Protein AF-A4JFW5-F1 (afdb_monomer)

Radius of gyration: 34.68 Å; Cα contacts (8 Å, |Δi|>4): 218; chains: 1; bounding box: 63×93×102 Å

Nearest PDB structures (foldseek):
  4lhf-assembly1_A  TM=5.763E-01  e=4.215E-02  Peduovirus P2
  7u5e-assembly1_I  TM=5.204E-01  e=3.735E-02  Aeromonas salmonicida
  9gs9-assembly1_J  TM=4.473E-01  e=2.742E-01  Pseudoalteromonas agarivorans S816
  5g32-assembly1_B  TM=5.185E-01  e=7.656E-01  Saccharomyces cerevisiae

Foldseek 3Di:
DDDPPPPDDDPVVVVVVVVVVVVVLVVLVVVLVPDDQQDKAFLCNLCSVLVHDSVVQVVCVVVVNHFDWDFDDDVPDPDPDTTIIDGNNRSVVSSVVLDDDDPVSVCQVVVNDQNDLCSQAPFWFKFKKFAPPDLDDDVQFDPPAGIETAAGLVPDDPVVNVVSVVLCPDPDRRIDTDIDHLVRVLPGHYSDPVRNVVSVVVNVVSVVVVVVVVVVVVVVVVVVPPDPPPPDPDDPDDDDDDDDDDDDDDDDDDDDDDDDDDDDD

Solvent-accessible surface area (backbone atoms only — not comparable to full-atom values): 16634 Å² total; per-residue (Å²): 140,79,86,80,81,76,81,76,80,56,75,65,60,60,50,53,54,51,52,51,52,49,53,55,48,50,56,54,51,54,56,61,70,74,48,62,54,81,42,72,36,47,51,66,58,50,14,59,76,70,74,47,52,53,71,54,49,54,50,29,47,75,72,72,74,41,62,71,68,49,67,80,79,58,90,90,61,87,65,88,82,64,70,53,30,31,36,46,48,48,47,52,51,43,53,60,71,69,59,62,91,44,74,64,54,50,32,45,78,66,64,74,42,79,76,45,72,52,54,48,70,64,37,66,45,59,27,35,26,36,62,53,63,86,88,50,80,56,92,90,52,64,94,87,60,67,41,35,35,72,39,47,63,90,72,49,5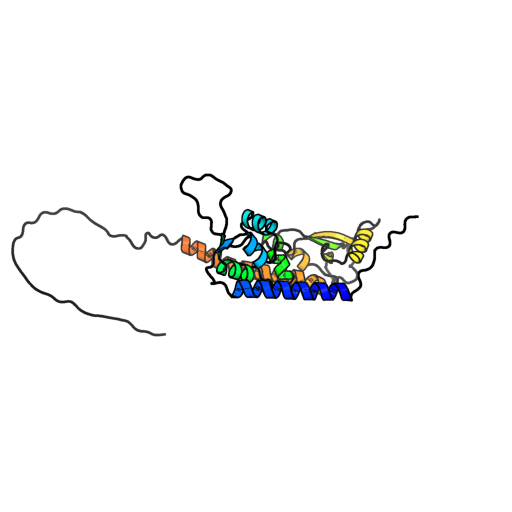6,71,70,60,45,51,55,49,52,52,42,40,67,40,98,77,50,55,34,40,83,43,73,37,29,53,63,62,55,70,74,44,41,57,79,44,70,77,72,47,46,64,56,54,51,52,52,51,53,52,51,53,50,50,59,55,47,50,53,56,52,49,51,53,51,58,62,67,67,60,68,84,79,84,81,71,83,78,81,83,76,89,76,92,79,91,80,90,84,84,84,86,84,90,82,84,87,81,91,84,81,89,82,87,80,84,85,88,133

pLDDT: mean 72.85, std 18.29, range [31.0, 94.88]

Sequence (265 aa):
MGSNEQSAEEPGQANDRVVEQLIELENAWRIFDGLAPDTAIPGELAAVFLGVSDRTLKRLRGRGDGPPYVQYPESGSVRRNQRVLYILSDLRKWREHKRVTSTIEAATARGLTFTTRDSVFHDEHPFWAQRILDGEPVMGAPEGATLLILGHALCVPEDSSRELLAAALDVEPKVALVHLTLAEALDQAWDRSVDRLPFHRAYLAALLHESLLAVSRQEAIEFAEIPADRAGGGRDSDGSGSGSGSDGGRSSGPSPRRRRPGGGL

Mean predicted aligned error: 20.32 Å

Secondary structure (DSSP, 8-state):
----------HHHHHHHHHHHHHHHHHHHHHHHTS-TT-EEEHHHHHHHHTS-HHHHHHHHHTT-SPP-EE-PPTT---TT--EEEEHHHHHHHHHHT--SSHHHHHHTTT-SS-SHHHHHT--EEEEEEE--TTPPPTTPPTT-SEEEEEETTTS-HHHHHHHHHHHTSSS-SEEEEEE-HHHHHHSEES-HHHHHHHHHHHHHHHHHHHHHHHHHHHHHHHHT--GGGS----------------------------------

Structure (mmCIF, N/CA/C/O backbone):
data_AF-A4JFW5-F1
#
_entry.id   AF-A4JFW5-F1
#
loop_
_atom_site.group_PDB
_atom_site.id
_atom_site.type_symbol
_atom_site.label_atom_id
_atom_site.label_alt_id
_atom_site.label_comp_id
_atom_site.label_asym_id
_atom_site.label_entity_id
_atom_site.label_seq_id
_atom_site.pdbx_PDB_ins_code
_atom_site.Cartn_x
_atom_site.Cartn_y
_atom_site.Cartn_z
_atom_site.occupancy
_atom_site.B_iso_or_equiv
_atom_site.auth_seq_id
_atom_site.auth_comp_id
_atom_site.auth_asym_id
_atom_site.auth_atom_id
_atom_site.pdbx_PDB_model_num
ATOM 1 N N . MET A 1 1 ? -5.012 39.431 -28.121 1.00 40.81 1 MET A N 1
ATOM 2 C CA . MET A 1 1 ? -3.845 39.532 -27.223 1.00 40.81 1 MET A CA 1
ATOM 3 C C . MET A 1 1 ? -4.365 39.944 -25.858 1.00 40.81 1 MET A C 1
ATOM 5 O O . MET A 1 1 ? -4.600 41.120 -25.640 1.00 40.81 1 MET A O 1
ATOM 9 N N . GLY A 1 2 ? -4.689 38.968 -25.013 1.00 39.16 2 GLY A N 1
ATOM 10 C CA . GLY A 1 2 ? -5.085 39.197 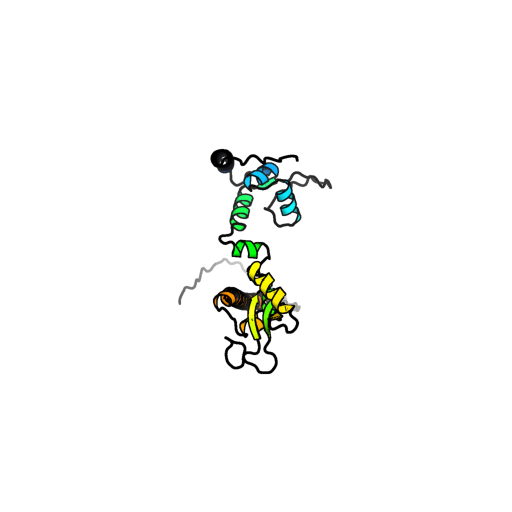-23.625 1.00 39.16 2 GLY A CA 1
ATOM 11 C C . GLY A 1 2 ? -4.054 38.507 -22.753 1.00 39.16 2 GLY A C 1
ATOM 12 O O . GLY A 1 2 ? -4.045 37.281 -22.683 1.00 39.16 2 GLY A O 1
ATOM 13 N N . SER A 1 3 ? -3.133 39.289 -22.201 1.00 41.91 3 SER A N 1
ATOM 14 C CA . SER A 1 3 ? -2.101 38.823 -21.284 1.00 41.91 3 SER A CA 1
ATOM 15 C C . SER A 1 3 ? -2.769 38.420 -19.974 1.00 41.91 3 SER A C 1
ATOM 17 O O . SER A 1 3 ? -3.364 39.258 -19.304 1.00 41.91 3 SER A O 1
ATOM 19 N N . ASN A 1 4 ? -2.708 37.134 -19.636 1.00 45.38 4 ASN A N 1
ATOM 20 C CA . ASN A 1 4 ? -3.101 36.634 -18.326 1.00 45.38 4 ASN A CA 1
ATOM 21 C C . ASN A 1 4 ? -1.827 36.577 -17.473 1.00 45.38 4 ASN A C 1
ATOM 23 O O . ASN A 1 4 ? -1.136 35.561 -17.445 1.00 45.38 4 ASN A O 1
ATOM 27 N N . GLU A 1 5 ? -1.466 37.707 -16.8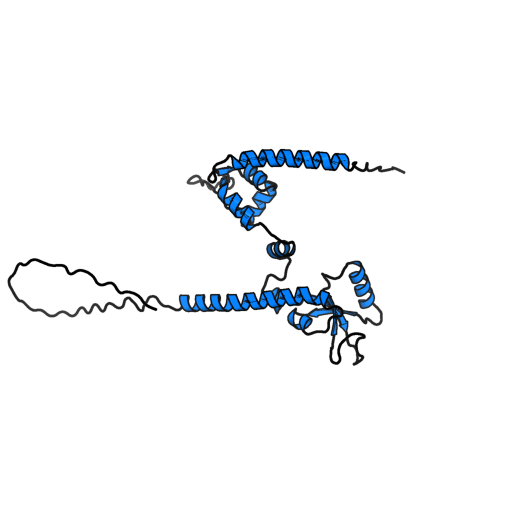63 1.00 47.00 5 GLU A N 1
ATOM 28 C CA . GLU A 1 5 ? -0.429 37.762 -15.833 1.00 47.00 5 GLU A CA 1
ATOM 29 C C . GLU A 1 5 ? -0.989 37.104 -14.569 1.00 47.00 5 GLU A C 1
ATOM 31 O O . GLU A 1 5 ? -1.681 37.723 -13.764 1.00 47.00 5 GLU A O 1
ATOM 36 N N . GLN A 1 6 ? -0.723 35.807 -14.415 1.00 46.41 6 GLN A N 1
ATOM 37 C CA . GLN A 1 6 ? -0.825 35.146 -13.120 1.00 46.41 6 GLN A CA 1
ATOM 38 C C . GLN A 1 6 ? 0.276 35.715 -12.227 1.00 46.41 6 GLN A C 1
ATOM 40 O O . GLN A 1 6 ? 1.454 35.406 -12.398 1.00 46.41 6 GLN A O 1
ATOM 45 N N . SER A 1 7 ? -0.125 36.585 -11.301 1.00 49.53 7 SER A N 1
ATOM 46 C CA . SER A 1 7 ? 0.704 37.070 -10.203 1.00 49.53 7 SER A CA 1
ATOM 47 C C . SER A 1 7 ? 1.292 35.876 -9.451 1.00 49.53 7 SER A C 1
ATOM 49 O O . SER A 1 7 ? 0.564 35.100 -8.834 1.00 49.53 7 SER A O 1
ATOM 51 N N . ALA A 1 8 ? 2.609 35.711 -9.541 1.00 52.75 8 ALA A N 1
ATOM 52 C CA . ALA A 1 8 ? 3.348 34.767 -8.723 1.00 52.75 8 ALA A CA 1
ATOM 53 C C . ALA A 1 8 ? 3.283 35.246 -7.265 1.00 52.75 8 ALA A C 1
ATOM 55 O O . ALA A 1 8 ? 3.789 36.321 -6.950 1.00 52.75 8 ALA A O 1
ATOM 56 N N . GLU A 1 9 ? 2.617 34.481 -6.397 1.00 53.62 9 GLU A N 1
ATOM 57 C CA . GLU A 1 9 ? 2.620 34.721 -4.952 1.00 53.62 9 GLU A CA 1
ATOM 58 C C . GLU A 1 9 ? 4.069 34.690 -4.440 1.00 53.62 9 GLU A C 1
ATOM 60 O O . GLU A 1 9 ? 4.804 33.724 -4.665 1.00 53.62 9 GLU A O 1
ATOM 65 N N . GLU A 1 10 ? 4.504 35.770 -3.787 1.00 58.66 10 GLU A N 1
ATOM 66 C CA . GLU A 1 10 ? 5.863 35.879 -3.266 1.00 58.66 10 GLU A CA 1
ATOM 67 C C . GLU A 1 10 ? 6.104 34.838 -2.154 1.00 58.66 10 GLU A C 1
ATOM 69 O O . GLU A 1 10 ? 5.265 34.672 -1.262 1.00 58.66 10 GLU A O 1
ATOM 74 N N . PRO A 1 11 ? 7.270 34.165 -2.131 1.00 59.50 11 PRO A N 1
ATOM 75 C CA . PRO A 1 11 ? 7.558 33.059 -1.211 1.00 59.50 11 PRO A CA 1
ATOM 76 C C . PRO A 1 11 ? 7.487 33.434 0.283 1.00 59.50 11 PRO A C 1
ATOM 78 O O . PRO A 1 11 ? 7.357 32.549 1.126 1.00 59.50 11 PRO A O 1
ATOM 81 N N . GLY A 1 12 ? 7.539 34.727 0.628 1.00 68.06 12 GLY A N 1
ATOM 82 C CA . GLY A 1 12 ? 7.335 35.221 1.996 1.00 68.06 12 GLY A CA 1
ATOM 83 C C . GLY A 1 12 ? 5.887 35.093 2.488 1.00 68.06 12 GLY A C 1
ATOM 84 O O . GLY A 1 12 ? 5.665 34.619 3.597 1.00 68.06 12 GLY A O 1
ATOM 85 N N . GLN A 1 13 ? 4.897 35.402 1.642 1.00 66.50 13 GLN A N 1
ATOM 86 C CA . GLN A 1 13 ? 3.473 35.330 2.012 1.00 66.50 13 GLN A CA 1
ATOM 87 C C . GLN A 1 13 ? 2.991 33.889 2.216 1.00 66.50 13 GLN A C 1
ATOM 89 O O . GLN A 1 13 ? 2.153 33.623 3.078 1.00 66.50 13 GLN A O 1
ATOM 94 N N . ALA A 1 14 ? 3.545 32.942 1.452 1.00 64.88 14 ALA A N 1
ATOM 95 C CA . ALA A 1 14 ? 3.255 31.523 1.629 1.00 64.88 14 ALA A CA 1
ATOM 96 C C . ALA A 1 14 ? 3.738 31.008 2.996 1.00 64.88 14 ALA A C 1
ATOM 98 O O . ALA A 1 14 ? 3.034 30.234 3.644 1.00 64.88 14 ALA A O 1
ATOM 99 N N . ASN A 1 15 ? 4.902 31.471 3.462 1.00 77.00 15 ASN A N 1
ATOM 100 C CA . ASN A 1 15 ? 5.456 31.070 4.754 1.00 77.00 15 ASN A CA 1
ATOM 101 C C . ASN A 1 15 ? 4.680 31.679 5.930 1.00 77.00 15 ASN A C 1
ATOM 103 O O . ASN A 1 15 ? 4.379 30.958 6.879 1.00 77.00 15 ASN A O 1
ATOM 107 N N . ASP A 1 16 ? 4.290 32.953 5.848 1.00 82.38 16 ASP A N 1
ATOM 108 C CA . ASP A 1 16 ? 3.497 33.612 6.897 1.00 82.38 16 ASP A CA 1
ATOM 109 C C . ASP A 1 16 ? 2.132 32.933 7.079 1.00 82.38 16 ASP A C 1
ATOM 111 O O . ASP A 1 16 ? 1.723 32.624 8.199 1.00 82.38 16 ASP A O 1
ATOM 115 N N . ARG A 1 17 ? 1.475 32.568 5.971 1.00 79.88 17 ARG A N 1
ATOM 116 C CA . ARG A 1 17 ? 0.218 31.808 5.994 1.00 79.88 17 ARG A CA 1
ATOM 117 C C . ARG A 1 17 ? 0.377 30.424 6.630 1.00 79.88 17 ARG A C 1
ATOM 119 O O . ARG A 1 17 ? -0.520 29.964 7.334 1.00 79.88 17 ARG A O 1
ATOM 126 N N . VAL A 1 18 ? 1.501 29.745 6.390 1.00 78.25 18 VAL A N 1
ATOM 127 C CA . VAL A 1 18 ? 1.802 28.447 7.020 1.00 78.25 18 VAL A CA 1
ATOM 128 C C . VAL A 1 18 ? 2.014 28.613 8.526 1.00 78.25 18 VAL A C 1
ATOM 130 O O . VAL A 1 18 ? 1.532 27.789 9.302 1.00 78.25 18 VAL A O 1
ATOM 133 N N . VAL A 1 19 ? 2.687 29.682 8.958 1.00 82.12 19 VAL A N 1
ATOM 134 C CA . VAL A 1 19 ? 2.890 29.984 10.382 1.00 82.12 19 VAL A CA 1
ATOM 135 C C . VAL A 1 19 ? 1.560 30.279 11.080 1.00 82.12 19 VAL A C 1
ATOM 137 O O . VAL A 1 19 ? 1.305 29.724 12.148 1.00 82.12 19 VAL A O 1
ATOM 140 N N . GLU A 1 20 ? 0.676 31.069 10.469 1.00 86.38 20 GLU A N 1
ATOM 141 C CA . GLU A 1 20 ? -0.672 31.318 11.000 1.00 86.38 20 GLU A CA 1
ATOM 142 C C . GLU A 1 20 ? -1.479 30.020 11.140 1.00 86.38 20 GLU A C 1
ATOM 144 O O . GLU A 1 20 ? -2.046 29.752 12.201 1.00 86.38 20 GLU A O 1
ATOM 149 N N . GLN A 1 21 ? -1.454 29.157 10.120 1.00 80.88 21 GLN A N 1
ATOM 150 C CA . GLN A 1 21 ? -2.117 27.849 10.165 1.00 80.88 21 GLN A CA 1
ATOM 151 C C . GLN A 1 21 ? -1.573 26.945 11.278 1.00 80.88 21 GLN A C 1
ATOM 153 O O . GLN A 1 21 ? -2.340 26.214 11.907 1.00 80.88 21 GLN A O 1
ATOM 158 N N . LEU A 1 22 ? -0.264 26.985 11.545 1.00 74.94 22 LEU A N 1
ATOM 159 C CA . LEU A 1 22 ? 0.346 26.236 12.645 1.00 74.94 22 LEU A CA 1
ATOM 160 C C . LEU A 1 22 ? -0.130 26.746 14.011 1.00 74.94 22 LEU A C 1
ATOM 162 O O . LEU A 1 22 ? -0.451 25.930 14.875 1.00 74.94 22 LEU A O 1
ATOM 166 N N . ILE A 1 23 ? -0.231 28.065 14.192 1.00 83.62 23 ILE A N 1
ATOM 167 C CA . ILE A 1 23 ? -0.720 28.684 15.434 1.00 83.62 23 ILE A CA 1
ATOM 168 C C . ILE A 1 23 ? -2.198 28.343 15.667 1.00 83.62 23 ILE A C 1
ATOM 170 O O . ILE A 1 23 ? -2.595 27.992 16.781 1.00 83.62 23 ILE A O 1
ATOM 174 N N . GLU A 1 24 ? -3.035 28.424 14.632 1.00 83.25 24 GLU A N 1
ATOM 175 C CA . GLU A 1 24 ? -4.446 28.023 14.714 1.00 83.25 24 GLU A CA 1
ATOM 176 C C . GLU A 1 24 ? -4.588 26.545 15.087 1.00 83.25 24 GLU A C 1
ATOM 178 O O . GLU A 1 24 ? -5.389 26.186 15.958 1.00 83.25 24 GLU A O 1
ATOM 183 N N . LEU A 1 25 ? -3.768 25.690 14.471 1.00 79.38 25 LEU A N 1
ATOM 184 C CA . LEU A 1 25 ? -3.749 24.263 14.744 1.00 79.38 25 LEU A CA 1
ATOM 185 C C . LEU A 1 25 ? -3.332 23.984 16.193 1.00 79.38 25 LEU A C 1
ATOM 187 O O . LEU A 1 25 ? -4.033 23.250 16.886 1.00 79.38 25 LEU A O 1
ATOM 191 N N . GLU A 1 26 ? -2.245 24.584 16.682 1.00 82.38 26 GLU A N 1
ATOM 192 C CA . GLU A 1 26 ? -1.776 24.441 18.068 1.00 82.38 26 GLU A CA 1
ATOM 193 C C . GLU A 1 26 ? -2.854 24.852 19.080 1.00 82.38 26 GLU A C 1
ATOM 195 O O . GLU A 1 26 ? -3.134 24.126 20.040 1.00 82.38 26 GLU A O 1
ATOM 200 N N . ASN A 1 27 ? -3.522 25.981 18.835 1.00 84.06 27 ASN A N 1
ATOM 201 C CA . ASN A 1 27 ? -4.613 26.446 19.685 1.00 84.06 27 ASN A CA 1
ATOM 202 C C . ASN A 1 27 ? -5.779 25.450 19.720 1.00 84.06 27 ASN A C 1
ATOM 204 O O . ASN A 1 27 ? -6.326 25.188 20.795 1.00 84.06 27 ASN A O 1
ATOM 208 N N . ALA A 1 28 ? -6.131 24.855 18.577 1.00 80.62 28 ALA A N 1
ATOM 209 C CA . ALA A 1 28 ? -7.139 23.803 18.514 1.00 80.62 28 ALA A CA 1
ATOM 210 C C . ALA A 1 28 ? -6.704 22.545 19.289 1.00 80.62 28 ALA A C 1
ATOM 212 O O . ALA A 1 28 ? -7.493 22.006 20.067 1.00 80.62 28 ALA A O 1
ATOM 213 N N . TRP A 1 29 ? -5.446 22.107 19.153 1.00 81.56 29 TRP A N 1
ATOM 214 C CA . TRP A 1 29 ? -4.906 20.959 19.899 1.00 81.56 29 TRP A CA 1
ATOM 215 C C . TRP A 1 29 ? -4.962 21.169 21.407 1.00 81.56 29 TRP A C 1
ATOM 217 O O . TRP A 1 29 ? -5.406 20.278 22.132 1.00 81.56 29 TRP A O 1
ATOM 227 N N . ARG A 1 30 ? -4.617 22.369 21.882 1.00 86.31 30 ARG A N 1
ATOM 228 C CA . ARG A 1 30 ? -4.667 22.700 23.310 1.00 86.31 30 ARG A CA 1
ATOM 229 C C . ARG A 1 30 ? -6.077 22.576 23.893 1.00 86.31 30 ARG A C 1
ATOM 231 O O . ARG A 1 30 ? -6.229 22.170 25.043 1.00 86.31 30 ARG A O 1
ATOM 238 N N . ILE A 1 31 ? -7.110 22.889 23.106 1.00 86.56 31 ILE A N 1
ATOM 239 C CA . ILE A 1 31 ? -8.508 22.697 23.516 1.00 86.56 31 ILE A CA 1
ATOM 240 C C . ILE A 1 31 ? -8.807 21.203 23.680 1.00 86.56 31 ILE A C 1
ATOM 242 O O . ILE A 1 31 ? -9.384 20.809 24.690 1.00 86.56 31 ILE A O 1
ATOM 246 N N . PHE A 1 32 ? -8.389 20.362 22.731 1.00 86.94 32 PHE A N 1
ATOM 247 C CA . PHE A 1 32 ? -8.629 18.918 22.796 1.00 86.94 32 PHE A CA 1
ATOM 248 C C . PHE A 1 32 ? -7.832 18.205 23.894 1.00 86.94 32 PHE A C 1
ATOM 250 O O . PHE A 1 32 ? -8.315 17.209 24.434 1.00 86.94 32 PHE A O 1
ATOM 257 N N . ASP A 1 33 ? -6.641 18.688 24.244 1.00 85.75 33 ASP A N 1
ATOM 258 C CA . ASP A 1 33 ? -5.847 18.124 25.342 1.00 85.75 33 ASP A CA 1
ATOM 259 C C . ASP A 1 33 ? -6.392 18.477 26.727 1.00 85.75 33 ASP A C 1
ATOM 261 O O . ASP A 1 33 ? -6.194 17.720 27.675 1.00 85.75 33 ASP A O 1
ATOM 265 N N . GLY A 1 34 ? -7.141 19.576 26.840 1.00 87.12 34 GLY A N 1
ATOM 266 C CA . GLY A 1 34 ? -7.860 19.927 28.064 1.00 87.12 34 GLY A CA 1
ATOM 267 C C . GLY A 1 34 ? -9.119 19.089 28.324 1.00 87.12 34 GLY A C 1
ATOM 268 O O . GLY A 1 34 ? -9.693 19.182 29.409 1.00 87.12 34 GLY A O 1
ATOM 269 N N . LEU A 1 35 ? -9.578 18.288 27.355 1.00 90.00 35 LEU A N 1
ATOM 270 C CA . LEU A 1 35 ? -10.786 17.470 27.485 1.00 90.00 35 LEU A CA 1
ATOM 271 C C . LEU A 1 35 ? -10.476 16.090 28.075 1.00 90.00 35 LEU A C 1
ATOM 273 O O . LEU A 1 35 ? -9.461 15.466 27.766 1.00 90.00 35 LEU A O 1
ATOM 277 N N . ALA A 1 36 ? -11.404 15.569 28.883 1.00 91.31 36 ALA A N 1
ATOM 278 C CA . ALA A 1 36 ? -11.289 14.219 29.425 1.00 91.31 36 ALA A CA 1
ATOM 279 C C . ALA A 1 36 ? -11.302 13.167 28.292 1.00 91.31 36 ALA A C 1
ATOM 281 O O . ALA A 1 36 ? -12.025 13.354 27.306 1.00 91.31 36 ALA A O 1
ATOM 282 N N . PRO A 1 37 ? -10.581 12.035 28.425 1.00 88.06 37 PRO A N 1
ATOM 283 C CA . PRO A 1 37 ? -10.507 11.010 27.379 1.00 88.06 37 PRO A CA 1
ATOM 284 C C . PRO A 1 37 ? -11.870 10.460 26.939 1.00 88.06 37 PRO A C 1
ATOM 286 O O . PRO A 1 37 ? -12.068 10.183 25.760 1.00 88.06 37 PRO A O 1
ATOM 289 N N . ASP A 1 38 ? -12.827 10.358 27.860 1.00 91.50 38 ASP A N 1
ATOM 290 C CA . ASP A 1 38 ? -14.153 9.790 27.587 1.00 91.50 38 ASP A CA 1
ATOM 291 C C . ASP A 1 38 ? -15.172 10.842 27.118 1.00 91.50 38 ASP A C 1
ATOM 293 O O . ASP A 1 38 ? -16.372 10.580 27.035 1.00 91.50 38 ASP A O 1
ATOM 297 N N . THR A 1 39 ? -14.706 12.053 26.793 1.00 92.69 39 THR A N 1
ATOM 298 C CA . THR A 1 39 ? -15.567 13.122 26.280 1.00 92.69 39 THR A CA 1
ATOM 299 C C . THR A 1 39 ? -16.162 12.713 24.935 1.00 92.69 39 THR A C 1
ATOM 301 O O . THR A 1 39 ? -15.439 12.444 23.971 1.00 92.69 39 THR A O 1
ATOM 304 N N . ALA A 1 40 ? -17.492 12.713 24.862 1.00 91.88 40 ALA A N 1
ATOM 305 C CA . ALA A 1 40 ? -18.230 12.520 23.625 1.00 91.88 40 ALA A CA 1
ATOM 306 C C . ALA A 1 40 ? -18.310 13.845 22.855 1.00 91.88 40 ALA A C 1
ATOM 308 O O . ALA A 1 40 ? -18.895 14.817 23.338 1.00 91.88 40 ALA A O 1
ATOM 309 N N . ILE A 1 41 ? -17.752 13.883 21.646 1.00 92.25 41 ILE A N 1
ATOM 310 C CA . ILE A 1 41 ? -17.748 15.067 20.786 1.00 92.25 41 ILE A CA 1
ATOM 311 C C . ILE A 1 41 ? -18.599 14.854 19.521 1.00 92.25 41 ILE A C 1
ATOM 313 O O . ILE A 1 41 ? -18.669 13.739 18.995 1.00 92.25 41 ILE A O 1
ATOM 317 N N . PRO A 1 42 ? -19.266 15.902 19.000 1.00 91.56 42 PRO A N 1
ATOM 318 C CA . PRO A 1 42 ? -20.003 15.830 17.740 1.00 91.56 42 PRO A CA 1
ATOM 319 C C . PRO A 1 42 ? -19.093 15.576 16.535 1.00 91.56 42 PRO A C 1
ATOM 321 O O . PRO A 1 42 ? -17.903 15.887 16.562 1.00 91.56 42 PRO A O 1
ATOM 324 N N . GLY A 1 43 ? -19.680 15.086 15.440 1.00 89.25 43 GLY A N 1
ATOM 325 C CA . GLY A 1 43 ? -18.946 14.797 14.202 1.00 89.25 43 GLY A CA 1
ATOM 326 C C . GLY A 1 43 ? -18.145 15.972 13.633 1.00 89.25 43 GLY A C 1
ATOM 327 O O . GLY A 1 43 ? -17.048 15.754 13.134 1.00 89.25 43 GLY A O 1
ATOM 328 N N . GLU A 1 44 ? -18.636 17.202 13.771 1.00 88.94 44 GLU A N 1
ATOM 329 C CA . GLU A 1 44 ? -17.926 18.414 13.338 1.00 88.94 44 GLU A CA 1
ATOM 330 C C . GLU A 1 44 ? -16.601 18.596 14.094 1.00 88.94 44 GLU A C 1
ATOM 332 O O . GLU A 1 44 ? -15.558 18.790 13.477 1.00 88.94 44 GLU A O 1
ATOM 337 N N . LEU A 1 45 ? -16.614 18.441 15.422 1.00 89.38 45 LEU A N 1
ATOM 338 C CA . LEU A 1 45 ? -15.403 18.534 16.242 1.00 89.38 45 LEU A CA 1
ATOM 339 C C . LEU A 1 45 ? -14.480 17.329 16.038 1.00 89.38 45 LEU A C 1
ATOM 341 O O . LEU A 1 45 ? -13.264 17.487 16.036 1.00 89.38 45 LEU A O 1
ATOM 345 N N . ALA A 1 46 ? -15.038 16.137 15.816 1.00 90.62 46 ALA A N 1
ATOM 346 C CA . ALA A 1 46 ? -14.248 14.956 15.476 1.00 90.62 46 ALA A CA 1
ATOM 347 C C . ALA A 1 46 ? -13.528 15.116 14.126 1.00 90.62 46 ALA A C 1
ATOM 349 O O . ALA A 1 46 ? -12.381 14.699 13.985 1.00 90.62 46 ALA A O 1
ATOM 350 N N . ALA A 1 47 ? -14.172 15.749 13.144 1.00 89.50 47 ALA A N 1
ATOM 351 C CA . ALA A 1 47 ? -13.567 16.053 11.852 1.00 89.50 47 ALA A CA 1
ATOM 352 C C . ALA A 1 47 ? -12.387 17.028 12.004 1.00 89.50 47 ALA A C 1
ATOM 354 O O . ALA A 1 47 ? -11.314 16.763 11.459 1.00 89.50 47 ALA A O 1
ATOM 355 N N . VAL A 1 48 ? -12.550 18.078 12.821 1.00 88.12 48 VAL A N 1
ATOM 356 C CA . VAL A 1 48 ? -11.462 19.008 13.175 1.00 88.12 48 VAL A CA 1
ATOM 357 C C . VAL A 1 48 ? -10.317 18.273 13.874 1.00 88.12 48 VAL A C 1
ATOM 359 O O . VAL A 1 48 ? -9.172 18.398 13.451 1.00 88.12 48 VAL A O 1
ATOM 362 N N . PHE A 1 49 ? -10.615 17.449 14.883 1.00 89.12 49 PHE A N 1
ATOM 363 C CA . PHE A 1 49 ? -9.606 16.675 15.615 1.00 89.12 49 PHE A CA 1
ATOM 364 C C . PHE A 1 49 ? -8.773 15.762 14.698 1.00 89.12 49 PHE A C 1
ATOM 366 O O . PHE A 1 49 ? -7.565 15.616 14.875 1.00 89.12 49 PHE A O 1
ATOM 373 N N . LEU A 1 50 ? -9.412 15.144 13.703 1.00 88.38 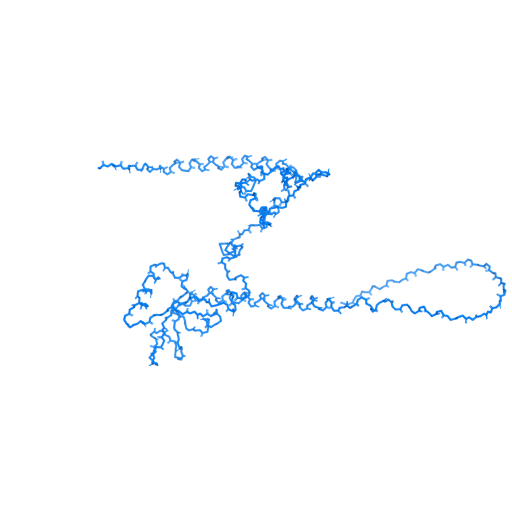50 LEU A N 1
ATOM 374 C CA . LEU A 1 50 ? -8.749 14.259 12.744 1.00 88.38 50 LEU A CA 1
ATOM 375 C C . LEU A 1 50 ? -8.095 15.002 11.569 1.00 88.38 50 LEU A C 1
ATOM 377 O O . LEU A 1 50 ? -7.418 14.362 10.765 1.00 88.38 50 LEU A O 1
ATOM 381 N N . GLY A 1 51 ? -8.300 16.316 11.440 1.00 86.50 51 GLY A N 1
ATOM 382 C CA . GLY A 1 51 ? -7.799 17.103 10.312 1.00 86.50 51 GLY A CA 1
ATOM 383 C C . GLY A 1 51 ? -8.440 16.730 8.970 1.00 86.50 51 GLY A C 1
ATOM 384 O O . GLY A 1 51 ? -7.782 16.778 7.934 1.00 86.50 51 GLY A O 1
ATOM 385 N N . VAL A 1 52 ? -9.712 16.316 8.966 1.00 88.31 52 VAL A N 1
ATOM 386 C CA . VAL A 1 52 ? -10.450 15.933 7.749 1.00 88.31 52 VAL A CA 1
ATOM 387 C C . VAL A 1 52 ? -11.745 16.728 7.614 1.00 88.31 52 VAL A C 1
ATOM 389 O O . VAL A 1 52 ? -12.272 17.258 8.584 1.00 88.31 52 VAL A O 1
ATOM 392 N N . SER A 1 53 ? -12.318 16.779 6.409 1.00 87.69 53 SER A N 1
ATOM 393 C CA . SER A 1 53 ? -13.656 17.361 6.235 1.00 87.69 53 SER A CA 1
ATOM 394 C C . SER A 1 53 ? -14.745 16.481 6.869 1.00 87.69 53 SER A C 1
ATOM 396 O O . SER A 1 53 ? -14.647 15.249 6.851 1.00 87.69 53 SER A O 1
ATOM 398 N N . ASP A 1 54 ? -15.842 17.087 7.333 1.00 86.44 54 ASP A N 1
ATOM 399 C CA . ASP A 1 54 ? -17.023 16.354 7.826 1.00 86.44 54 ASP A CA 1
ATOM 400 C C . ASP A 1 54 ? -17.584 15.385 6.762 1.00 86.44 54 ASP A C 1
ATOM 402 O O . ASP A 1 54 ? -17.970 14.251 7.059 1.00 86.44 54 ASP A O 1
ATOM 406 N N . ARG A 1 55 ? -17.52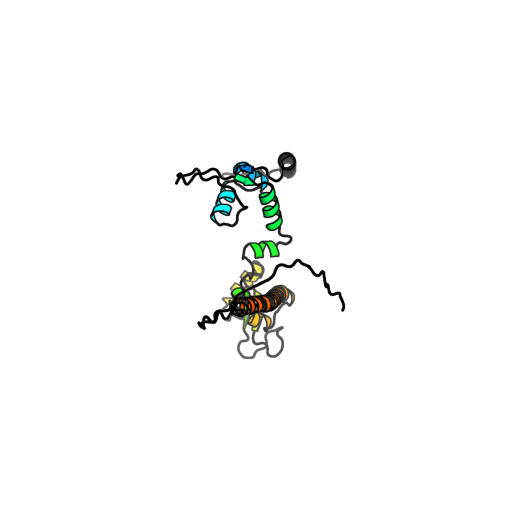4 15.770 5.479 1.00 88.69 55 ARG A N 1
ATOM 407 C CA . ARG A 1 55 ? -17.875 14.892 4.351 1.00 88.69 55 ARG A CA 1
ATOM 408 C C . ARG A 1 55 ? -16.989 13.644 4.306 1.00 88.69 55 ARG A C 1
ATOM 410 O O . ARG A 1 55 ? -17.498 12.540 4.100 1.00 88.69 55 ARG A O 1
ATOM 417 N N . THR A 1 56 ? -15.680 13.804 4.495 1.00 87.62 56 THR A N 1
ATOM 418 C CA . THR A 1 56 ? -14.724 12.688 4.529 1.00 87.62 56 THR A CA 1
ATOM 419 C C . THR A 1 56 ? -15.018 11.770 5.710 1.00 87.62 56 THR A C 1
ATOM 421 O O . THR A 1 56 ? -15.093 10.558 5.516 1.00 87.62 56 THR A O 1
ATOM 424 N N . LEU A 1 57 ? -15.263 12.325 6.898 1.00 89.56 57 LEU A N 1
ATOM 425 C CA . LEU A 1 57 ? -15.572 11.538 8.092 1.00 89.56 57 LEU A CA 1
ATOM 426 C C . LEU A 1 57 ? -16.870 10.728 7.929 1.00 89.56 57 LEU A C 1
ATOM 428 O O . LEU A 1 57 ? -16.897 9.529 8.210 1.00 89.56 57 LEU A O 1
ATOM 432 N N . LYS A 1 58 ? -17.928 11.336 7.376 1.00 88.00 58 LYS A N 1
ATOM 433 C CA . LYS A 1 58 ? -19.181 10.636 7.034 1.00 88.00 58 LYS A CA 1
ATOM 434 C C . LYS A 1 58 ? -18.956 9.497 6.038 1.00 88.00 58 LYS A C 1
ATOM 436 O O . LYS A 1 58 ? -19.538 8.425 6.199 1.00 88.00 58 LYS A O 1
ATOM 441 N N . ARG A 1 59 ? -18.105 9.712 5.028 1.00 87.81 59 ARG A N 1
ATOM 442 C CA . ARG A 1 59 ? -17.743 8.684 4.042 1.00 87.81 59 ARG A CA 1
ATOM 443 C C . ARG A 1 59 ? -16.981 7.524 4.684 1.00 87.81 59 ARG A C 1
ATOM 445 O O . ARG A 1 59 ? -17.310 6.379 4.396 1.00 87.81 59 ARG A O 1
ATOM 452 N N . LEU A 1 60 ? -15.992 7.812 5.533 1.00 85.81 60 LEU A N 1
ATOM 453 C CA . LEU A 1 60 ? -15.219 6.791 6.251 1.00 85.81 60 LEU A CA 1
ATOM 454 C C . LEU A 1 60 ? -16.137 5.925 7.114 1.00 85.81 60 LEU A C 1
ATOM 456 O O . LEU A 1 60 ? -16.100 4.703 7.011 1.00 85.81 60 LEU A O 1
ATOM 460 N N . ARG A 1 61 ? -17.044 6.557 7.869 1.00 88.06 61 ARG A N 1
ATOM 461 C CA . ARG A 1 61 ? -18.069 5.852 8.646 1.00 88.06 61 ARG A CA 1
ATOM 462 C C . ARG A 1 61 ? -18.947 4.957 7.771 1.00 88.06 61 ARG A C 1
ATOM 464 O O . ARG A 1 61 ? -19.159 3.801 8.107 1.00 88.06 61 ARG A O 1
ATOM 471 N N . GLY A 1 62 ? -19.435 5.469 6.640 1.00 80.00 62 GLY A N 1
ATOM 472 C CA . GLY A 1 62 ? -20.290 4.704 5.725 1.00 80.00 62 GLY A CA 1
ATOM 473 C C . GLY A 1 62 ? -19.609 3.485 5.092 1.00 80.00 62 GLY A C 1
ATOM 474 O O . GLY A 1 62 ? -20.297 2.545 4.716 1.00 80.00 62 GLY A O 1
ATOM 475 N N . ARG A 1 63 ? -18.274 3.492 4.989 1.00 80.94 63 ARG A N 1
ATOM 476 C CA . ARG A 1 63 ? -17.464 2.366 4.495 1.00 80.94 63 ARG A CA 1
ATOM 477 C C . ARG A 1 63 ? -17.003 1.405 5.596 1.00 80.94 63 ARG A C 1
ATOM 479 O O . ARG A 1 63 ? -16.357 0.419 5.276 1.00 80.94 63 ARG A O 1
ATOM 486 N N . GLY A 1 64 ? -17.296 1.695 6.866 1.00 82.50 64 GLY A N 1
ATOM 487 C CA . GLY A 1 64 ? -16.782 0.923 8.003 1.00 82.50 64 GLY A CA 1
ATOM 488 C C . GLY A 1 64 ? -15.297 1.158 8.307 1.00 82.50 64 GLY A C 1
ATOM 489 O O . GLY A 1 64 ? -14.713 0.419 9.084 1.00 82.50 64 GLY A O 1
ATOM 490 N N . ASP A 1 65 ? -14.692 2.189 7.717 1.00 81.38 65 ASP A N 1
ATOM 491 C CA . ASP A 1 65 ? -13.245 2.460 7.768 1.00 81.38 65 ASP A CA 1
ATOM 492 C C . ASP A 1 65 ? -12.896 3.648 8.697 1.00 81.38 65 ASP A C 1
ATOM 494 O O . ASP A 1 65 ? -11.744 4.072 8.834 1.00 81.38 65 ASP A O 1
ATOM 498 N N . GLY A 1 66 ? -13.930 4.248 9.293 1.00 87.38 66 GLY A N 1
ATOM 499 C CA . GLY A 1 66 ? -13.840 5.383 10.208 1.00 87.38 66 GLY A CA 1
ATOM 500 C C . GLY A 1 66 ? -13.671 4.977 11.674 1.00 87.38 66 GLY A C 1
ATOM 501 O O . GLY A 1 66 ? -13.770 3.799 12.010 1.00 87.38 66 GLY A O 1
ATOM 502 N N . PRO A 1 67 ? -13.428 5.954 12.560 1.00 90.62 67 PRO A N 1
ATOM 503 C CA . PRO A 1 67 ? -13.346 5.701 13.993 1.00 90.62 67 PRO A CA 1
ATOM 504 C C . PRO A 1 67 ? -14.683 5.196 14.563 1.00 90.62 67 PRO A C 1
ATOM 506 O O . PRO A 1 67 ? -15.746 5.535 14.022 1.00 90.62 67 PRO A O 1
ATOM 509 N N . PRO A 1 68 ? -14.644 4.439 15.677 1.00 91.06 68 PRO A N 1
ATOM 510 C CA . PRO A 1 68 ? -15.838 4.046 16.414 1.00 91.06 68 PRO A CA 1
ATOM 511 C C . PRO A 1 68 ? -16.696 5.255 16.782 1.00 91.06 68 PRO A C 1
ATOM 513 O O . PRO A 1 68 ? -16.184 6.331 17.099 1.00 91.06 68 PRO A O 1
ATOM 516 N N . TYR A 1 69 ? -18.011 5.074 16.746 1.00 91.50 69 TYR A N 1
ATOM 517 C CA . TYR A 1 69 ? -18.965 6.125 17.060 1.00 91.50 69 TYR A CA 1
ATOM 518 C C . TYR A 1 69 ? -20.101 5.591 17.922 1.00 91.50 69 TYR A C 1
ATOM 520 O O . TYR A 1 69 ? -20.459 4.416 17.865 1.00 91.50 69 TYR A O 1
ATOM 528 N N . VAL A 1 70 ? -20.691 6.492 18.696 1.00 88.19 70 VAL A N 1
ATOM 529 C CA . VAL A 1 70 ? -21.863 6.238 19.523 1.00 88.19 70 VAL A CA 1
ATOM 530 C C . VAL A 1 70 ? -23.065 6.875 18.845 1.00 88.19 70 VAL A C 1
ATOM 532 O O . VAL A 1 70 ? -23.028 8.025 18.391 1.00 88.19 70 VAL A O 1
ATOM 535 N N . GLN A 1 71 ? -24.147 6.115 18.786 1.00 86.12 71 GLN A N 1
ATOM 536 C CA . GLN A 1 71 ? -25.457 6.600 18.392 1.00 86.12 71 GLN A CA 1
ATOM 537 C C . GLN A 1 71 ? -26.422 6.207 19.505 1.00 86.12 71 GLN A C 1
ATOM 539 O O . GLN A 1 71 ? -26.399 5.065 19.958 1.00 86.12 71 GLN A O 1
ATOM 544 N N . TYR A 1 72 ? -27.230 7.155 19.973 1.00 79.31 72 TYR A N 1
ATOM 545 C CA . TYR A 1 72 ? -28.271 6.882 20.960 1.00 79.31 72 TYR A CA 1
ATOM 546 C C . TYR A 1 72 ? -29.592 6.687 20.215 1.00 79.31 72 TYR A C 1
ATOM 548 O O . TYR A 1 72 ? -30.218 7.684 19.840 1.00 79.31 72 TYR A O 1
ATOM 556 N N . PRO A 1 73 ? -30.010 5.439 19.941 1.00 68.06 73 PRO A N 1
ATOM 557 C CA . PRO A 1 73 ? -31.300 5.203 19.328 1.00 68.06 73 PRO A CA 1
ATOM 558 C C . PRO A 1 73 ? -32.407 5.582 20.311 1.00 68.06 73 PRO A C 1
ATOM 560 O O . PRO A 1 73 ? -32.516 5.011 21.393 1.00 68.06 73 PRO A O 1
ATOM 563 N N . GLU A 1 74 ? -33.248 6.543 19.930 1.00 65.06 74 GLU A N 1
ATOM 564 C CA . GLU A 1 74 ? -34.521 6.762 20.616 1.00 65.06 74 GLU A CA 1
ATOM 565 C C . GLU A 1 74 ? -35.400 5.520 20.418 1.00 65.06 74 GLU A C 1
ATOM 567 O O . GLU A 1 74 ? -35.606 5.061 19.287 1.00 65.06 74 GLU A O 1
ATOM 572 N N . SER A 1 75 ? -35.910 4.960 21.513 1.00 55.44 75 SER A N 1
ATOM 573 C CA . SER A 1 75 ? -36.782 3.787 21.494 1.00 55.44 75 SER A CA 1
ATOM 574 C C . SER A 1 75 ? -38.004 4.036 20.597 1.00 55.44 75 SER A C 1
ATOM 576 O O . SER A 1 75 ? -38.800 4.939 20.833 1.00 55.44 75 SER A O 1
ATOM 578 N N . GLY A 1 76 ? -38.140 3.236 19.532 1.00 59.47 76 GLY A N 1
ATOM 579 C CA . GLY A 1 76 ? -39.248 3.323 18.567 1.00 59.47 76 GLY A CA 1
ATOM 580 C C . GLY A 1 76 ? -39.022 4.255 17.366 1.00 59.47 76 GLY A C 1
ATOM 581 O O . GLY A 1 76 ? -39.906 4.383 16.521 1.00 59.47 76 GLY A O 1
ATOM 582 N N . SER A 1 77 ? -37.852 4.888 17.242 1.00 55.66 77 SER A N 1
ATOM 583 C CA . SER A 1 77 ? -37.532 5.805 16.141 1.00 55.66 77 SER A CA 1
ATOM 584 C C . SER A 1 77 ? -36.825 5.098 14.975 1.00 55.66 77 SER A C 1
ATOM 586 O O . SER A 1 77 ? -35.684 4.665 15.096 1.00 55.66 77 SER A O 1
ATOM 588 N N . VAL A 1 78 ? -37.468 5.058 13.799 1.00 58.12 78 VAL A N 1
ATOM 589 C CA . VAL A 1 78 ? -36.877 4.601 12.512 1.00 58.12 78 VAL A CA 1
ATOM 590 C C . VAL A 1 78 ? -36.116 5.746 11.806 1.00 58.12 78 VAL A C 1
ATOM 592 O O . VAL A 1 78 ? -35.741 5.661 10.636 1.00 58.12 78 VAL A O 1
ATOM 595 N N . ARG A 1 79 ? -35.900 6.887 12.479 1.00 57.72 79 ARG A N 1
ATOM 596 C CA . ARG A 1 79 ? -35.309 8.073 11.842 1.00 57.72 79 ARG A CA 1
ATOM 597 C C . ARG A 1 79 ? -33.825 7.853 11.550 1.00 57.72 79 ARG A C 1
ATOM 599 O O . ARG A 1 79 ? -33.004 7.746 12.452 1.00 57.72 79 ARG A O 1
ATOM 606 N N . ARG A 1 80 ? -33.475 7.893 10.263 1.00 54.66 80 ARG A N 1
ATOM 607 C CA . ARG A 1 80 ? -32.116 7.681 9.728 1.00 54.66 80 ARG A CA 1
ATOM 608 C C . ARG A 1 80 ? -31.091 8.764 10.123 1.00 54.66 80 ARG A C 1
ATOM 610 O O . ARG A 1 80 ? -29.894 8.532 10.005 1.00 54.66 80 ARG A O 1
ATOM 617 N N . ASN A 1 81 ? -31.543 9.927 10.604 1.00 62.81 81 ASN A N 1
ATOM 618 C CA . ASN A 1 81 ? -30.712 11.111 10.879 1.00 62.81 81 ASN A CA 1
ATOM 619 C C . ASN A 1 81 ? -30.399 11.308 12.373 1.00 62.81 81 ASN A C 1
ATOM 621 O O . ASN A 1 81 ? -30.396 12.435 12.866 1.00 62.81 81 ASN A O 1
ATOM 625 N N . GLN A 1 82 ? -30.171 10.229 13.119 1.00 70.56 82 GLN A N 1
ATOM 626 C CA . GLN A 1 82 ? -29.772 10.352 14.521 1.00 70.56 82 GLN A CA 1
ATOM 627 C C . GLN A 1 82 ? -28.370 10.957 14.648 1.00 70.56 82 GLN A C 1
ATOM 629 O O . GLN A 1 82 ? -27.470 10.652 13.857 1.00 70.56 82 GLN A O 1
ATOM 634 N N . ARG A 1 83 ? -28.189 11.805 15.668 1.00 79.12 83 ARG A N 1
ATOM 635 C CA . ARG A 1 83 ? -26.918 12.476 15.952 1.00 79.12 83 ARG A CA 1
ATOM 636 C C . ARG A 1 83 ? -25.842 11.436 16.258 1.00 79.12 83 ARG A C 1
ATOM 638 O O . ARG A 1 83 ? -26.060 10.526 17.050 1.00 79.12 83 ARG A O 1
ATOM 645 N N . VAL A 1 84 ? -24.686 11.599 15.623 1.00 87.31 84 VAL A N 1
ATOM 646 C CA . VAL A 1 84 ? -23.525 10.727 15.812 1.00 87.31 84 VAL A CA 1
ATOM 647 C C . VAL A 1 84 ? -22.497 11.447 16.668 1.00 87.31 84 VAL A C 1
ATOM 649 O O . VAL A 1 84 ? -22.162 12.604 16.392 1.00 87.31 84 VAL A O 1
ATOM 652 N N . LEU A 1 85 ? -22.012 10.753 17.692 1.00 91.88 85 LEU A N 1
ATOM 653 C CA . LEU A 1 85 ? -20.982 11.227 18.605 1.00 91.88 85 LEU A CA 1
ATOM 654 C C . LEU A 1 85 ? -19.760 10.315 18.530 1.00 91.88 85 LEU A C 1
ATOM 656 O O . LEU A 1 85 ? -19.879 9.132 18.224 1.00 91.88 85 LEU A O 1
ATOM 660 N N . TYR A 1 86 ? -18.594 10.868 18.831 1.00 93.69 86 TYR A N 1
ATOM 661 C CA . TYR A 1 86 ? -17.326 10.148 18.872 1.00 93.69 86 TYR A CA 1
ATOM 662 C C . TYR A 1 86 ? -16.697 10.319 20.248 1.00 93.69 86 TYR A C 1
ATOM 664 O O . TYR A 1 86 ? -16.743 11.413 20.805 1.00 93.69 86 TYR A O 1
ATOM 672 N N . ILE A 1 87 ? -16.104 9.259 20.789 1.00 94.88 87 ILE A N 1
ATOM 673 C CA . ILE A 1 87 ? -15.360 9.332 22.047 1.00 94.88 87 ILE A CA 1
ATOM 674 C C . ILE A 1 87 ? -13.920 9.745 21.742 1.00 94.88 87 ILE A C 1
ATOM 676 O O . ILE A 1 87 ? -13.276 9.172 20.861 1.00 94.88 87 ILE A O 1
ATOM 680 N N . LEU A 1 88 ? -13.406 10.745 22.459 1.00 92.25 88 LEU A N 1
ATOM 681 C CA . LEU A 1 88 ? -12.075 11.300 22.204 1.00 92.25 88 LEU A CA 1
ATOM 682 C C . LEU A 1 88 ? -10.957 10.249 22.328 1.00 92.25 88 LEU A C 1
ATOM 684 O O . LEU A 1 88 ? -10.024 10.243 21.523 1.00 92.25 88 LEU A O 1
ATOM 688 N N . SER A 1 89 ? -11.055 9.332 23.291 1.00 92.62 89 SER A N 1
ATOM 689 C CA . SER A 1 89 ? -10.098 8.237 23.478 1.00 92.62 89 SER A CA 1
ATOM 690 C C . SER A 1 89 ? -10.065 7.279 22.282 1.00 92.62 89 SER A C 1
ATOM 692 O O .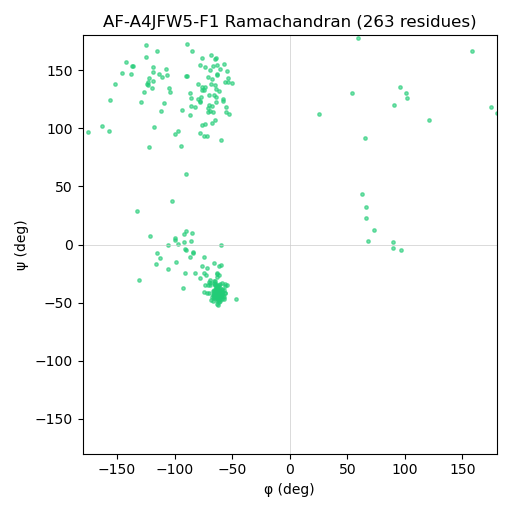 SER A 1 89 ? -8.984 6.870 21.856 1.00 92.62 89 SER A O 1
ATOM 694 N N . ASP A 1 90 ? -11.212 6.989 21.671 1.00 92.62 90 ASP A N 1
ATOM 695 C CA . ASP A 1 90 ? -11.292 6.148 20.475 1.00 92.62 90 ASP A CA 1
ATOM 696 C C . ASP A 1 90 ? -10.781 6.869 19.228 1.00 92.62 90 ASP A C 1
ATOM 698 O O . ASP A 1 90 ? -10.111 6.256 18.397 1.00 92.62 90 ASP A O 1
ATOM 702 N N . LEU A 1 91 ? -11.001 8.183 19.120 1.00 91.38 91 LEU A N 1
ATOM 703 C CA . LEU A 1 91 ? -10.398 8.994 18.060 1.00 91.38 91 LEU A CA 1
ATOM 704 C C . LEU A 1 91 ? -8.866 8.999 18.152 1.00 91.38 91 LEU A C 1
ATOM 706 O O . LEU A 1 91 ? -8.191 8.866 17.129 1.00 91.38 91 LEU A O 1
ATOM 710 N N . ARG A 1 92 ? -8.308 9.106 19.367 1.00 92.12 92 ARG A N 1
ATOM 711 C CA . ARG A 1 92 ? -6.858 9.009 19.611 1.00 92.12 92 ARG A CA 1
ATOM 712 C C . ARG A 1 92 ? -6.320 7.637 19.191 1.00 92.12 92 ARG A C 1
ATOM 714 O O . ARG A 1 92 ? -5.363 7.578 18.424 1.00 92.12 92 ARG A O 1
ATOM 721 N N . LYS A 1 93 ? -6.967 6.547 19.624 1.00 91.00 93 LYS A N 1
ATOM 722 C CA . LYS A 1 93 ? -6.588 5.173 19.238 1.00 91.00 93 LYS A CA 1
ATOM 723 C C . LYS A 1 93 ? -6.663 4.958 17.729 1.00 91.00 93 LYS A C 1
ATOM 725 O O . LYS A 1 93 ? -5.751 4.380 17.153 1.00 91.00 93 LYS A O 1
ATOM 730 N N . TRP A 1 94 ? -7.728 5.434 17.085 1.00 91.12 94 TRP A N 1
ATOM 731 C CA . TRP A 1 94 ? -7.894 5.305 15.639 1.00 91.12 94 TRP A CA 1
ATOM 732 C C . TRP A 1 94 ? -6.796 6.054 14.878 1.00 91.12 94 TRP A C 1
ATOM 734 O O . TRP A 1 94 ? -6.242 5.517 13.922 1.00 91.12 94 TRP A O 1
ATOM 744 N N . ARG A 1 95 ? -6.430 7.262 15.327 1.00 87.81 95 ARG A N 1
ATOM 745 C CA . ARG A 1 95 ? -5.329 8.033 14.735 1.00 87.81 95 ARG A CA 1
ATOM 746 C C . ARG A 1 95 ? -3.982 7.330 14.895 1.00 87.81 95 ARG A C 1
ATOM 748 O O . ARG A 1 95 ? -3.222 7.297 13.934 1.00 87.81 95 ARG A O 1
ATOM 755 N N . GLU A 1 96 ? -3.711 6.757 16.066 1.00 86.75 96 GLU A N 1
ATOM 756 C CA . GLU A 1 96 ? -2.489 5.975 16.291 1.00 86.75 96 GLU A CA 1
ATOM 757 C C . GLU A 1 96 ? -2.463 4.726 15.403 1.00 86.75 96 GLU A C 1
ATOM 759 O O . GLU A 1 96 ? -1.462 4.446 14.758 1.00 86.75 96 GLU A O 1
ATOM 764 N N . HIS A 1 97 ? -3.590 4.023 15.280 1.00 83.00 97 HIS A N 1
ATOM 765 C CA . HIS A 1 97 ? -3.695 2.838 14.431 1.00 83.00 97 HIS A CA 1
ATOM 766 C C . HIS A 1 97 ? -3.546 3.143 12.931 1.00 83.00 97 HIS A C 1
ATOM 768 O O . HIS A 1 97 ? -3.025 2.323 12.183 1.00 83.00 97 HIS A O 1
ATOM 774 N N . LYS A 1 98 ? -3.999 4.315 12.470 1.00 82.06 98 LYS A N 1
ATOM 775 C CA . LYS A 1 98 ? -3.847 4.756 11.071 1.00 82.06 98 LYS A CA 1
ATOM 776 C C . LYS A 1 98 ? -2.504 5.456 10.808 1.00 82.06 98 LYS A C 1
ATOM 778 O O . LYS A 1 98 ? -2.285 5.941 9.695 1.00 82.06 98 LYS A O 1
ATOM 783 N N . ARG A 1 99 ? -1.615 5.540 11.802 1.00 81.69 99 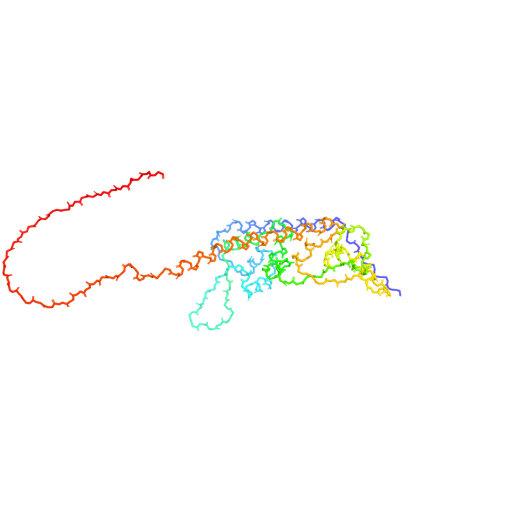ARG A N 1
ATOM 784 C CA . ARG A 1 99 ? -0.270 6.086 11.629 1.00 81.69 99 ARG A CA 1
ATOM 785 C C . ARG A 1 99 ? 0.550 5.120 10.785 1.00 81.69 99 ARG A C 1
ATOM 787 O O . ARG A 1 99 ? 0.635 3.941 11.088 1.00 81.69 99 ARG A O 1
ATOM 794 N N . VAL A 1 100 ? 1.170 5.655 9.745 1.00 77.69 100 VAL A N 1
ATOM 795 C CA . VAL A 1 100 ? 2.094 4.922 8.879 1.00 77.69 100 VAL A CA 1
ATOM 796 C C . VAL A 1 100 ? 3.462 5.582 8.968 1.00 77.69 100 VAL A C 1
ATOM 798 O O . VAL A 1 100 ? 3.567 6.806 9.064 1.00 77.69 100 VAL A O 1
ATOM 801 N N . THR A 1 101 ? 4.511 4.772 8.984 1.00 76.06 101 THR A N 1
ATOM 802 C CA . THR A 1 101 ? 5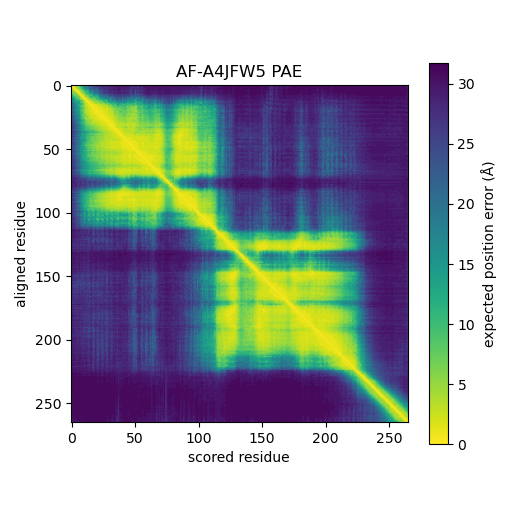.903 5.202 9.186 1.00 76.06 101 THR A CA 1
ATOM 803 C C . THR A 1 101 ? 6.682 5.332 7.882 1.00 76.06 101 THR A C 1
ATOM 805 O O . THR A 1 101 ? 7.729 5.975 7.847 1.00 76.06 101 THR A O 1
ATOM 808 N N . SER A 1 102 ? 6.163 4.766 6.790 1.00 67.31 102 SER A N 1
ATOM 809 C CA . SER A 1 102 ? 6.783 4.836 5.469 1.00 67.31 102 SER A CA 1
ATOM 810 C C . SER A 1 102 ? 5.752 4.976 4.352 1.00 67.31 102 SER A C 1
ATOM 812 O O . SER A 1 102 ? 4.596 4.569 4.478 1.00 67.31 102 SER A O 1
ATOM 814 N N . THR A 1 103 ? 6.187 5.513 3.212 1.00 68.94 103 THR A N 1
ATOM 815 C CA . THR A 1 103 ? 5.364 5.623 1.997 1.00 68.94 103 THR A CA 1
ATOM 816 C C . THR A 1 103 ? 4.878 4.256 1.505 1.00 68.94 103 THR A C 1
ATOM 818 O O . THR A 1 103 ? 3.762 4.149 1.004 1.00 68.94 103 THR A O 1
ATOM 821 N N . ILE A 1 104 ? 5.680 3.201 1.698 1.00 60.88 104 ILE A N 1
ATOM 822 C CA . ILE A 1 104 ? 5.327 1.822 1.331 1.00 60.88 104 ILE A CA 1
ATOM 823 C C . ILE A 1 104 ? 4.203 1.302 2.228 1.00 60.88 104 ILE A C 1
ATOM 825 O O . ILE A 1 104 ? 3.204 0.806 1.724 1.00 60.88 104 ILE A O 1
ATOM 829 N N . GLU A 1 105 ? 4.314 1.479 3.545 1.00 63.72 105 GLU A N 1
ATOM 830 C CA . GLU A 1 105 ? 3.257 1.114 4.498 1.00 63.72 105 GLU A CA 1
ATOM 831 C C . GLU A 1 105 ? 1.949 1.859 4.192 1.00 63.72 105 GLU A C 1
ATOM 833 O O . GLU A 1 105 ? 0.863 1.281 4.208 1.00 63.72 105 GLU A O 1
ATOM 838 N N . ALA A 1 106 ? 2.061 3.130 3.802 1.00 67.50 106 ALA A N 1
ATOM 839 C CA . ALA A 1 106 ? 0.940 3.947 3.367 1.00 67.50 106 ALA A CA 1
ATOM 840 C C . ALA A 1 106 ? 0.291 3.434 2.065 1.00 67.50 106 ALA A C 1
ATOM 842 O O . ALA A 1 106 ? -0.922 3.578 1.892 1.00 67.50 106 ALA A O 1
ATOM 843 N N . ALA A 1 107 ? 1.072 2.876 1.138 1.00 59.44 107 ALA A N 1
ATOM 844 C CA . ALA A 1 107 ? 0.572 2.258 -0.089 1.00 59.44 107 ALA A CA 1
ATOM 845 C C . ALA A 1 107 ? -0.080 0.895 0.203 1.00 59.44 107 ALA A C 1
ATOM 847 O O . ALA A 1 107 ? -1.173 0.624 -0.295 1.00 59.44 107 ALA A O 1
ATOM 848 N N . THR A 1 108 ? 0.512 0.094 1.093 1.00 58.59 108 THR A N 1
ATOM 849 C CA . THR A 1 108 ? -0.051 -1.176 1.575 1.00 58.59 108 THR A CA 1
ATOM 850 C C . THR A 1 108 ? -1.387 -0.982 2.280 1.00 58.59 108 THR A C 1
ATOM 852 O O . THR A 1 108 ? -2.359 -1.643 1.928 1.00 58.59 108 THR A O 1
ATOM 855 N N . ALA A 1 109 ? -1.498 -0.005 3.185 1.00 59.03 109 ALA A N 1
ATOM 856 C CA . ALA A 1 109 ? -2.760 0.332 3.849 1.00 59.03 109 ALA A CA 1
ATOM 857 C C . ALA A 1 109 ? -3.866 0.789 2.873 1.00 59.03 109 ALA A C 1
ATOM 859 O O . ALA A 1 109 ? -5.044 0.790 3.225 1.00 59.03 109 ALA A O 1
ATOM 860 N N . ARG A 1 110 ? -3.497 1.194 1.651 1.00 62.50 110 ARG A N 1
ATOM 861 C CA . ARG A 1 110 ? -4.420 1.588 0.575 1.00 62.50 110 ARG A CA 1
ATOM 862 C C . ARG A 1 110 ? -4.699 0.464 -0.429 1.00 62.50 110 ARG A C 1
ATOM 864 O O . ARG A 1 110 ? -5.438 0.709 -1.377 1.00 62.50 110 ARG A O 1
ATOM 871 N N . GLY A 1 111 ? -4.114 -0.724 -0.250 1.00 53.53 111 GLY A N 1
ATOM 872 C CA . GLY A 1 111 ? -4.214 -1.822 -1.217 1.00 53.53 111 GLY A CA 1
ATOM 873 C C . GLY A 1 111 ? -3.517 -1.526 -2.549 1.00 53.53 111 GLY A C 1
ATOM 874 O O . GLY A 1 111 ? -3.882 -2.094 -3.568 1.00 53.53 111 GLY A O 1
ATOM 875 N N . LEU A 1 112 ? -2.553 -0.599 -2.560 1.00 54.34 112 LEU A N 1
ATOM 876 C CA . LEU A 1 112 ? -1.790 -0.202 -3.753 1.00 54.34 112 LEU A CA 1
ATOM 877 C C . LEU A 1 112 ? -0.490 -1.005 -3.917 1.00 54.34 112 LEU A C 1
ATOM 879 O O . LEU A 1 112 ? 0.296 -0.735 -4.821 1.00 54.34 112 LEU A O 1
ATOM 883 N N . THR A 1 113 ? -0.240 -1.959 -3.024 1.00 53.53 113 THR A N 1
ATOM 884 C CA . THR A 1 113 ? 0.869 -2.915 -3.098 1.00 53.53 113 THR A CA 1
ATOM 885 C C . THR A 1 113 ? 0.311 -4.328 -3.272 1.00 53.53 113 THR A C 1
ATOM 887 O O . THR A 1 113 ? -0.889 -4.549 -3.085 1.00 53.53 113 THR A O 1
ATOM 890 N N . PHE A 1 114 ? 1.174 -5.281 -3.634 1.00 53.50 114 PHE A N 1
ATOM 891 C CA . PHE A 1 114 ? 0.851 -6.709 -3.732 1.00 53.50 114 PHE A CA 1
ATOM 892 C C . PHE A 1 114 ? 0.373 -7.229 -2.362 1.00 53.50 114 PHE A C 1
ATOM 894 O O . PHE A 1 114 ? 1.174 -7.580 -1.497 1.00 53.50 114 PHE A O 1
ATOM 901 N N . THR A 1 115 ? -0.933 -7.152 -2.114 1.00 52.34 115 THR A N 1
ATOM 902 C CA . THR A 1 115 ? -1.543 -7.262 -0.774 1.00 52.34 115 THR A CA 1
ATOM 903 C C . THR A 1 115 ? -2.387 -8.512 -0.604 1.00 52.34 115 THR A C 1
ATOM 905 O O . THR A 1 115 ? -2.733 -8.863 0.523 1.00 52.34 115 THR A O 1
ATOM 908 N N . THR A 1 116 ? -2.690 -9.219 -1.690 1.00 56.88 116 THR A N 1
ATOM 909 C CA . THR A 1 116 ? -3.315 -10.539 -1.629 1.00 56.88 116 THR A CA 1
ATOM 910 C C . THR A 1 116 ? -2.287 -11.602 -1.979 1.00 56.88 116 THR A C 1
ATOM 912 O O . THR A 1 116 ? -1.401 -11.380 -2.807 1.00 56.88 116 THR A O 1
ATOM 915 N N . ARG A 1 117 ? -2.408 -12.774 -1.349 1.00 64.88 117 ARG A N 1
ATOM 916 C CA . ARG A 1 117 ? -1.633 -13.966 -1.710 1.00 64.88 117 ARG A CA 1
ATOM 917 C C . ARG A 1 117 ? -1.659 -14.179 -3.225 1.00 64.88 117 ARG A C 1
ATOM 919 O O . ARG A 1 117 ? -0.611 -14.326 -3.843 1.00 64.88 117 ARG A O 1
ATOM 926 N N . ASP A 1 118 ? -2.845 -14.086 -3.813 1.00 66.81 118 ASP A N 1
ATOM 927 C CA . ASP A 1 118 ? -3.037 -14.246 -5.251 1.00 66.81 118 ASP A CA 1
ATOM 928 C C . ASP A 1 118 ? -2.257 -13.186 -6.042 1.00 66.81 118 ASP A C 1
ATOM 930 O O . ASP A 1 118 ? -1.523 -13.548 -6.952 1.00 66.81 118 ASP A O 1
ATOM 934 N N . SER A 1 119 ? -2.240 -11.922 -5.603 1.00 63.06 119 SER A N 1
ATOM 935 C CA . SER A 1 119 ? -1.467 -10.866 -6.278 1.00 63.06 119 SER A CA 1
ATOM 936 C C . SER A 1 119 ? 0.046 -11.074 -6.286 1.00 63.06 119 SER A C 1
ATOM 938 O O . SER A 1 119 ? 0.725 -10.550 -7.167 1.00 63.06 119 SER A O 1
ATOM 940 N N . VAL A 1 120 ? 0.590 -11.822 -5.321 1.00 67.56 120 VAL A N 1
ATOM 941 C CA . VAL A 1 120 ? 2.030 -12.109 -5.244 1.00 67.56 120 VAL A CA 1
ATOM 942 C C . VAL A 1 120 ? 2.386 -13.417 -5.953 1.00 67.56 120 VAL A C 1
ATOM 944 O O . VAL A 1 120 ? 3.449 -13.506 -6.565 1.00 67.56 120 VAL A O 1
ATOM 947 N N . PHE A 1 121 ? 1.529 -14.436 -5.859 1.00 74.25 121 PHE A N 1
ATOM 948 C CA . PHE A 1 121 ? 1.853 -15.796 -6.301 1.00 74.25 121 PHE A CA 1
ATOM 949 C C . PHE A 1 121 ? 1.176 -16.227 -7.602 1.00 74.25 121 PHE A C 1
ATOM 951 O O . PHE A 1 121 ? 1.637 -17.184 -8.221 1.00 74.25 121 PHE A O 1
ATOM 958 N N . HIS A 1 122 ? 0.074 -15.590 -7.991 1.00 76.38 122 HIS A N 1
ATOM 959 C CA . HIS A 1 122 ? -0.816 -16.099 -9.036 1.00 76.38 122 HIS A CA 1
ATOM 960 C C . HIS A 1 122 ? -1.174 -15.053 -10.093 1.00 76.38 122 HIS A C 1
ATOM 962 O O . HIS A 1 122 ? -1.355 -15.425 -11.248 1.00 76.38 122 HIS A O 1
ATOM 968 N N . ASP A 1 123 ? -1.236 -13.771 -9.735 1.00 85.75 123 ASP A N 1
ATOM 969 C CA . ASP A 1 123 ? -1.509 -12.715 -10.702 1.00 85.75 123 ASP A CA 1
ATOM 970 C C . ASP A 1 123 ? -0.286 -12.479 -11.591 1.00 85.75 123 ASP A C 1
ATOM 972 O O . ASP A 1 123 ? 0.857 -12.381 -11.126 1.00 85.75 123 ASP A O 1
ATOM 976 N N . GLU A 1 124 ? -0.550 -12.358 -12.888 1.00 90.19 124 GLU A N 1
ATOM 977 C CA . GLU A 1 124 ? 0.447 -11.931 -13.854 1.00 90.19 124 GLU A CA 1
ATOM 978 C C . GLU A 1 124 ? 0.610 -10.410 -13.812 1.00 90.19 124 GLU A C 1
ATOM 980 O O . GLU A 1 124 ? -0.362 -9.651 -13.772 1.00 90.19 124 GLU A O 1
ATOM 985 N N . HIS A 1 125 ? 1.860 -9.962 -13.879 1.00 88.06 125 HIS A N 1
ATOM 986 C CA . HIS A 1 125 ? 2.236 -8.556 -13.883 1.00 88.06 125 HIS A CA 1
ATOM 987 C C . HIS A 1 125 ? 2.965 -8.191 -15.174 1.00 88.06 125 HIS A C 1
ATOM 989 O O . HIS A 1 125 ? 3.671 -9.029 -15.742 1.00 88.06 125 HIS A O 1
ATOM 995 N N . PRO A 1 126 ? 2.815 -6.946 -15.655 1.00 92.69 126 PRO A N 1
ATOM 996 C CA . PRO A 1 126 ? 3.442 -6.509 -16.891 1.00 92.69 126 PRO A CA 1
ATOM 997 C C . PRO A 1 126 ? 4.922 -6.152 -16.679 1.00 92.69 126 PRO A C 1
ATOM 999 O O . PRO A 1 126 ? 5.268 -5.271 -15.885 1.00 92.69 126 PRO A O 1
ATOM 1002 N N . PHE A 1 127 ? 5.799 -6.771 -17.464 1.00 92.56 127 PHE A N 1
ATOM 1003 C CA . PHE A 1 127 ? 7.233 -6.492 -17.501 1.00 92.56 127 PHE A CA 1
ATOM 1004 C C . PHE A 1 127 ? 7.679 -6.131 -18.914 1.00 92.56 127 PHE A C 1
ATOM 1006 O O . PHE A 1 127 ? 7.291 -6.768 -19.893 1.00 92.56 127 PHE A O 1
ATOM 1013 N N . TRP A 1 128 ? 8.542 -5.125 -19.016 1.00 92.81 128 TRP A N 1
ATOM 1014 C CA . TRP A 1 128 ? 9.307 -4.887 -20.230 1.00 92.81 128 TRP A CA 1
ATOM 1015 C C . TRP A 1 128 ? 10.443 -5.896 -20.295 1.00 92.81 128 TRP A C 1
ATOM 1017 O O . TRP A 1 128 ? 11.219 -6.020 -19.344 1.00 92.81 128 TRP A O 1
ATOM 1027 N N . ALA A 1 129 ? 10.550 -6.610 -21.409 1.00 91.06 129 ALA A N 1
ATOM 1028 C CA . ALA A 1 129 ? 11.558 -7.639 -21.572 1.00 91.06 129 ALA A CA 1
ATOM 1029 C C . ALA A 1 129 ? 12.077 -7.732 -23.005 1.00 91.06 129 ALA A C 1
ATOM 1031 O O . ALA A 1 129 ? 11.341 -7.527 -23.968 1.00 91.06 129 ALA A O 1
ATOM 1032 N N . GLN A 1 130 ? 13.348 -8.091 -23.147 1.00 88.06 130 GLN A N 1
ATOM 1033 C CA . GLN A 1 130 ? 13.932 -8.459 -24.428 1.00 88.06 130 GLN A CA 1
ATOM 1034 C C . GLN A 1 130 ? 13.671 -9.950 -24.674 1.00 88.06 130 GLN A C 1
ATOM 1036 O O . GLN A 1 130 ? 14.090 -10.794 -23.874 1.00 88.06 130 GLN A O 1
ATOM 1041 N N . ARG A 1 131 ? 12.944 -10.280 -25.753 1.00 71.25 131 ARG A N 1
ATOM 1042 C CA . ARG A 1 131 ? 12.707 -11.681 -26.139 1.00 71.25 131 ARG A CA 1
ATOM 1043 C C . ARG A 1 131 ? 13.958 -12.246 -26.794 1.00 71.25 131 ARG A C 1
ATOM 1045 O O . ARG A 1 131 ? 14.527 -11.622 -27.685 1.00 71.25 131 ARG A O 1
ATOM 1052 N N . ILE A 1 132 ? 14.328 -13.460 -26.401 1.00 63.03 132 ILE A N 1
ATOM 1053 C CA . ILE A 1 132 ? 15.334 -14.245 -27.111 1.00 63.03 132 ILE A CA 1
ATOM 1054 C C . ILE A 1 132 ? 14.658 -14.836 -28.340 1.00 63.03 132 ILE A C 1
ATOM 1056 O O . ILE A 1 132 ? 13.943 -15.833 -28.254 1.00 63.03 132 ILE A O 1
ATOM 1060 N N . LEU A 1 133 ? 14.807 -14.156 -29.471 1.00 53.06 133 LEU A N 1
ATOM 1061 C CA . LEU A 1 133 ? 14.435 -14.714 -30.761 1.00 53.06 133 LEU A CA 1
ATOM 1062 C C . LEU A 1 133 ? 15.631 -15.525 -31.271 1.00 53.06 133 LEU A C 1
ATOM 1064 O O . LEU A 1 133 ? 16.754 -15.033 -31.313 1.00 53.06 133 LEU A O 1
ATOM 1068 N N . ASP A 1 134 ? 15.367 -16.784 -31.610 1.00 51.03 134 ASP A N 1
ATOM 1069 C CA . ASP A 1 134 ? 16.230 -17.623 -32.446 1.00 51.03 134 ASP A CA 1
ATOM 1070 C C . ASP A 1 134 ? 17.637 -17.934 -31.910 1.00 51.03 134 ASP A C 1
ATOM 1072 O O . ASP A 1 134 ? 18.609 -17.936 -32.656 1.00 51.03 134 ASP A O 1
ATOM 1076 N N . GLY A 1 135 ? 17.764 -18.257 -30.617 1.00 52.75 135 GLY A N 1
ATOM 1077 C CA . GLY A 1 135 ? 19.023 -18.769 -30.049 1.00 52.75 135 GLY A CA 1
ATOM 1078 C C . GLY A 1 135 ? 20.173 -17.755 -29.999 1.00 52.75 135 GLY A C 1
ATOM 1079 O O . GLY A 1 135 ? 21.264 -18.103 -29.548 1.00 52.75 135 GLY A O 1
ATOM 1080 N N . GLU A 1 136 ? 19.928 -16.511 -30.409 1.00 57.25 136 GLU A N 1
ATOM 1081 C CA . GLU A 1 136 ? 20.883 -15.416 -30.308 1.00 57.25 136 GLU A CA 1
ATOM 1082 C C . GLU A 1 136 ? 20.911 -14.889 -28.863 1.00 57.25 136 GLU A C 1
ATOM 1084 O O . GLU A 1 136 ? 19.870 -14.496 -28.321 1.00 57.25 136 GLU A O 1
ATOM 1089 N N . PRO A 1 137 ? 22.077 -14.887 -28.194 1.00 55.31 137 PRO A N 1
ATOM 1090 C CA . PRO A 1 137 ? 22.181 -14.420 -26.821 1.00 55.31 137 PRO A CA 1
ATOM 1091 C C . PRO A 1 137 ? 21.836 -12.930 -26.736 1.00 55.31 137 PRO A C 1
ATOM 1093 O O . PRO A 1 137 ? 22.330 -12.102 -27.504 1.00 55.31 137 PRO A O 1
ATOM 1096 N N . VAL A 1 138 ? 21.014 -12.565 -25.752 1.00 60.31 138 VAL A N 1
ATOM 1097 C CA . VAL A 1 138 ? 20.785 -11.155 -25.426 1.00 60.31 138 VAL A CA 1
ATOM 1098 C C . VAL A 1 138 ? 22.084 -10.564 -24.888 1.00 60.31 138 VAL A C 1
ATOM 1100 O O . VAL A 1 138 ? 22.682 -11.113 -23.960 1.00 60.31 138 VAL A O 1
ATOM 1103 N N . MET A 1 139 ? 22.518 -9.430 -25.446 1.00 58.06 139 MET A N 1
ATOM 1104 C CA . MET A 1 139 ? 23.656 -8.690 -24.900 1.00 58.06 139 MET A CA 1
ATOM 1105 C C . MET A 1 139 ? 23.404 -8.376 -23.421 1.00 58.06 139 MET A C 1
ATOM 1107 O O . MET A 1 139 ? 22.502 -7.613 -23.095 1.00 58.06 139 MET A O 1
ATOM 1111 N N . GLY A 1 140 ? 24.209 -8.969 -22.536 1.00 61.25 140 GLY A N 1
ATOM 1112 C CA . GLY A 1 140 ? 24.107 -8.782 -21.086 1.00 61.25 140 GLY A CA 1
ATOM 1113 C C . GLY A 1 140 ? 23.325 -9.863 -20.329 1.00 61.25 140 GLY A C 1
ATOM 1114 O O . GLY A 1 140 ? 23.330 -9.834 -19.101 1.00 61.25 140 GLY A O 1
ATOM 1115 N N . ALA A 1 141 ? 22.710 -10.841 -21.007 1.00 64.06 141 ALA A N 1
ATOM 1116 C CA . ALA A 1 141 ? 22.054 -11.970 -20.346 1.00 64.06 141 ALA A CA 1
ATOM 1117 C C . ALA A 1 141 ? 23.021 -13.160 -20.136 1.00 64.06 141 ALA A C 1
ATOM 1119 O O . ALA A 1 141 ? 23.884 -13.410 -20.980 1.00 64.06 141 ALA A O 1
ATOM 1120 N N . PRO A 1 142 ? 22.894 -13.912 -19.026 1.00 64.75 142 PRO A N 1
ATOM 1121 C CA . PRO A 1 142 ? 23.666 -15.131 -18.800 1.00 64.75 142 PRO A CA 1
ATOM 1122 C C . PRO A 1 142 ? 23.290 -16.248 -19.788 1.00 64.75 142 PRO A C 1
ATOM 1124 O O . PRO A 1 142 ? 22.168 -16.308 -20.295 1.00 64.75 142 PRO A O 1
ATOM 1127 N N . GLU A 1 143 ? 24.237 -17.155 -20.036 1.00 63.03 143 GLU A N 1
ATOM 1128 C CA . GLU A 1 143 ? 24.071 -18.304 -20.933 1.00 63.03 143 GLU A CA 1
ATOM 1129 C C . GLU A 1 143 ? 22.888 -19.185 -20.485 1.00 63.03 143 GLU A C 1
ATOM 1131 O O . GLU A 1 143 ? 22.808 -19.593 -19.326 1.00 63.03 143 GLU A O 1
ATOM 1136 N N . GLY A 1 144 ? 21.940 -19.444 -21.395 1.00 64.56 144 GLY A N 1
ATOM 1137 C CA . GLY A 1 144 ? 20.733 -20.238 -21.124 1.00 64.56 144 GLY A CA 1
ATOM 1138 C C . GLY A 1 144 ? 19.511 -19.461 -20.616 1.00 64.56 144 GLY A C 1
ATOM 1139 O O . GLY A 1 144 ? 18.446 -20.062 -20.470 1.00 64.56 144 GLY A O 1
ATOM 1140 N N . ALA A 1 145 ? 19.610 -18.144 -20.385 1.00 67.06 145 ALA A N 1
ATOM 1141 C CA . ALA A 1 145 ? 18.417 -17.312 -20.204 1.00 67.06 145 ALA A CA 1
ATOM 1142 C C . ALA A 1 145 ? 17.543 -17.376 -21.469 1.00 67.06 145 ALA A C 1
ATOM 1144 O O . ALA A 1 145 ? 18.079 -17.571 -22.553 1.00 67.06 145 ALA A O 1
ATOM 1145 N N . THR A 1 146 ? 16.221 -17.219 -21.339 1.00 71.38 146 THR A N 1
ATOM 1146 C CA . THR A 1 146 ? 15.261 -17.123 -22.472 1.00 71.38 146 THR A CA 1
ATOM 1147 C C . THR A 1 146 ? 14.578 -15.754 -22.552 1.00 71.38 146 THR A C 1
ATOM 1149 O O . THR A 1 146 ? 13.890 -15.439 -23.527 1.00 71.38 146 THR A O 1
ATOM 1152 N N . LEU A 1 147 ? 14.806 -14.919 -21.536 1.00 83.00 147 LEU A N 1
ATOM 1153 C CA . LEU A 1 147 ? 14.243 -13.590 -21.382 1.00 83.00 147 LEU A CA 1
ATOM 1154 C C . LEU A 1 147 ? 15.200 -12.715 -20.557 1.00 83.00 147 LEU A C 1
ATOM 1156 O O . LEU A 1 147 ? 15.731 -13.172 -19.543 1.00 83.00 147 LEU A O 1
ATOM 1160 N N . LEU A 1 148 ? 15.377 -11.453 -20.959 1.00 89.50 148 LEU A N 1
ATOM 1161 C CA . LEU A 1 148 ? 16.004 -10.425 -20.122 1.00 89.50 148 LEU A CA 1
ATOM 1162 C C . LEU A 1 148 ? 14.958 -9.382 -19.724 1.00 89.50 148 LEU A C 1
ATOM 1164 O O . LEU A 1 148 ? 14.439 -8.666 -20.580 1.00 89.50 148 LEU A O 1
ATOM 1168 N N . ILE A 1 149 ? 14.658 -9.282 -18.431 1.00 91.94 149 ILE A N 1
ATOM 1169 C CA . ILE A 1 149 ? 13.739 -8.289 -17.873 1.00 91.94 149 ILE A CA 1
ATOM 1170 C C . ILE A 1 149 ? 14.450 -6.941 -17.765 1.00 91.94 149 ILE A C 1
ATOM 1172 O O . ILE A 1 149 ? 15.476 -6.811 -17.098 1.00 91.94 149 ILE A O 1
ATOM 1176 N N . LEU A 1 150 ? 13.865 -5.930 -18.401 1.00 91.00 150 LEU A N 1
ATOM 1177 C CA . LEU A 1 150 ? 14.334 -4.543 -18.397 1.00 91.00 150 LEU A CA 1
ATOM 1178 C C . LEU A 1 150 ? 13.704 -3.734 -17.258 1.00 91.00 150 LEU A C 1
ATOM 1180 O O . LEU A 1 150 ? 14.263 -2.739 -16.812 1.00 91.00 150 LEU A O 1
ATOM 1184 N N . GLY A 1 151 ? 12.536 -4.162 -16.778 1.00 90.81 151 GLY A N 1
ATOM 1185 C CA . GLY A 1 151 ? 11.874 -3.573 -15.622 1.00 90.81 151 GLY A CA 1
ATOM 1186 C C . GLY A 1 151 ? 10.377 -3.852 -15.597 1.00 90.81 151 GLY A C 1
ATOM 1187 O O . GLY A 1 151 ? 9.776 -4.281 -16.581 1.00 90.81 151 GLY A O 1
ATOM 1188 N N . HIS A 1 152 ? 9.754 -3.587 -14.455 1.00 92.19 152 HIS A N 1
ATOM 1189 C CA . HIS A 1 152 ? 8.304 -3.679 -14.312 1.00 92.19 152 HIS A CA 1
ATOM 1190 C C . HIS A 1 152 ? 7.623 -2.470 -14.965 1.00 92.19 152 HIS A C 1
ATOM 1192 O O . HIS A 1 152 ? 8.006 -1.328 -14.702 1.00 92.19 152 HIS A O 1
ATOM 1198 N N . ALA A 1 153 ? 6.585 -2.691 -15.774 1.00 89.38 153 ALA A N 1
ATOM 1199 C CA . ALA A 1 153 ? 6.013 -1.653 -16.635 1.00 89.38 153 ALA A CA 1
ATOM 1200 C C . ALA A 1 153 ? 5.446 -0.444 -15.869 1.00 89.38 153 ALA A C 1
ATOM 1202 O O . ALA A 1 153 ? 5.433 0.666 -16.392 1.00 89.38 153 ALA A O 1
ATOM 1203 N N . LEU A 1 154 ? 5.025 -0.647 -14.615 1.00 85.56 154 LEU A N 1
ATOM 1204 C CA . LEU A 1 154 ? 4.518 0.420 -13.739 1.00 85.56 154 LEU A CA 1
ATOM 1205 C C . LEU A 1 154 ? 5.597 1.108 -12.885 1.00 85.56 154 LEU A C 1
ATOM 1207 O O . LEU A 1 154 ? 5.280 2.031 -12.140 1.00 85.56 154 LEU A O 1
ATOM 1211 N N . CYS A 1 155 ? 6.846 0.639 -12.929 1.00 85.94 155 CYS A N 1
ATOM 1212 C CA . CYS A 1 155 ? 7.931 1.144 -12.075 1.00 85.94 155 CYS A CA 1
ATOM 1213 C C . CYS A 1 155 ? 9.058 1.816 -12.864 1.00 85.94 155 CYS A C 1
ATOM 1215 O O . CYS A 1 155 ? 9.861 2.540 -12.279 1.00 85.94 155 CYS A O 1
ATOM 1217 N N . VAL A 1 156 ? 9.124 1.582 -14.174 1.00 84.81 156 VAL A N 1
ATOM 1218 C CA . VAL A 1 156 ? 10.077 2.252 -15.060 1.00 84.81 156 VAL A CA 1
ATOM 1219 C C . VAL A 1 156 ? 9.715 3.747 -15.172 1.00 84.81 156 VAL A C 1
ATOM 1221 O O . VAL A 1 156 ? 8.528 4.066 -15.284 1.00 84.81 156 VAL A O 1
ATOM 1224 N N . PRO A 1 157 ? 10.697 4.674 -15.148 1.00 87.81 157 PRO A N 1
ATOM 1225 C CA . PRO A 1 157 ? 10.448 6.102 -15.357 1.00 87.81 157 PRO A CA 1
ATOM 1226 C C . PRO A 1 157 ? 9.696 6.383 -16.662 1.00 87.81 157 PRO A C 1
ATOM 1228 O O . PRO A 1 157 ? 9.868 5.669 -17.647 1.00 87.81 157 PRO A O 1
ATOM 1231 N N . GLU A 1 158 ? 8.892 7.448 -16.694 1.00 83.38 158 GLU A N 1
ATOM 1232 C CA . GLU A 1 158 ? 8.023 7.762 -17.838 1.00 83.38 158 GLU A CA 1
ATOM 1233 C C . GLU A 1 158 ? 8.792 7.897 -19.161 1.00 83.38 158 GLU A C 1
ATOM 1235 O O . GLU A 1 158 ? 8.359 7.354 -20.178 1.00 83.38 158 GLU A O 1
ATOM 1240 N N . ASP A 1 159 ? 9.956 8.551 -19.140 1.00 86.38 159 ASP A N 1
ATOM 1241 C CA . ASP A 1 159 ? 10.797 8.721 -20.330 1.00 86.38 159 ASP A CA 1
ATOM 1242 C C . ASP A 1 159 ? 11.285 7.369 -20.868 1.00 86.38 159 ASP A C 1
ATOM 1244 O O . ASP A 1 159 ? 11.095 7.057 -22.044 1.00 86.38 159 ASP A O 1
ATOM 1248 N N . SER A 1 160 ? 11.793 6.504 -19.987 1.00 85.62 160 SER A N 1
ATOM 1249 C CA . SER A 1 160 ? 12.210 5.145 -20.348 1.00 85.62 160 SER A CA 1
ATOM 1250 C C . SER A 1 160 ? 11.032 4.270 -20.794 1.00 85.62 160 SER A C 1
ATOM 1252 O O . SER A 1 160 ? 11.177 3.452 -21.695 1.00 85.62 160 SER A O 1
ATOM 1254 N N . SER A 1 161 ? 9.841 4.452 -20.218 1.00 86.75 161 SER A N 1
ATOM 1255 C CA . SER A 1 161 ? 8.630 3.730 -20.630 1.00 86.75 161 SER A CA 1
ATOM 1256 C C . SER A 1 161 ? 8.223 4.076 -22.068 1.00 86.75 161 SER A C 1
ATOM 1258 O O . SER A 1 161 ? 7.876 3.186 -22.846 1.00 86.75 161 SER A O 1
ATOM 1260 N N . ARG A 1 162 ? 8.333 5.353 -22.463 1.00 88.19 162 ARG A N 1
ATOM 1261 C CA . ARG A 1 162 ? 8.081 5.790 -23.848 1.00 88.19 162 ARG A CA 1
ATOM 1262 C C . ARG A 1 162 ? 9.079 5.188 -24.831 1.00 88.19 162 ARG A C 1
ATOM 1264 O O . ARG A 1 162 ? 8.669 4.743 -25.900 1.00 88.19 162 ARG A O 1
ATOM 1271 N N . GLU A 1 163 ? 10.359 5.161 -24.471 1.00 90.12 163 GLU A N 1
ATOM 1272 C CA . GLU A 1 163 ? 11.413 4.557 -25.295 1.00 90.12 163 GLU A CA 1
ATOM 1273 C C . GLU A 1 163 ? 11.177 3.056 -25.500 1.00 90.12 163 GLU A C 1
ATOM 1275 O O . GLU A 1 163 ? 11.236 2.567 -26.628 1.00 90.12 163 GLU A O 1
ATOM 1280 N N . LEU A 1 164 ? 10.834 2.332 -24.431 1.00 89.62 164 LEU A N 1
ATOM 1281 C CA . LEU A 1 164 ? 10.537 0.898 -24.486 1.00 89.62 164 LEU A CA 1
ATOM 1282 C C . LEU A 1 164 ? 9.279 0.602 -25.305 1.00 89.62 164 LEU A C 1
ATOM 1284 O O . LEU A 1 164 ? 9.273 -0.340 -26.096 1.00 89.62 164 LEU A O 1
ATOM 1288 N N . LEU A 1 165 ? 8.236 1.424 -25.169 1.00 89.50 165 LEU A N 1
ATOM 1289 C CA . LEU A 1 165 ? 7.031 1.306 -25.983 1.00 89.50 165 LEU A CA 1
ATOM 1290 C C . LEU A 1 165 ? 7.330 1.547 -27.467 1.00 89.50 165 LEU A C 1
ATOM 1292 O O . LEU A 1 165 ? 6.852 0.793 -28.309 1.00 89.50 165 LEU A O 1
ATOM 1296 N N . ALA A 1 166 ? 8.133 2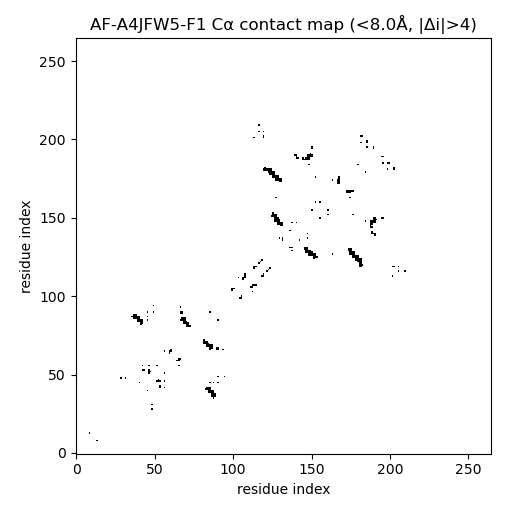.562 -27.796 1.00 88.44 166 ALA A N 1
ATOM 1297 C CA . ALA A 1 166 ? 8.547 2.817 -29.173 1.00 88.44 166 ALA A CA 1
ATOM 1298 C C . ALA A 1 166 ? 9.352 1.637 -29.744 1.00 88.44 166 ALA A C 1
ATOM 1300 O O . ALA A 1 166 ? 9.069 1.191 -30.851 1.00 88.44 166 ALA A O 1
ATOM 1301 N N . ALA A 1 167 ? 10.287 1.081 -28.965 1.00 86.31 167 ALA A N 1
ATOM 1302 C CA . ALA A 1 167 ? 11.071 -0.094 -29.351 1.00 86.31 167 ALA A CA 1
ATOM 1303 C C . ALA A 1 167 ? 10.218 -1.367 -29.512 1.00 86.31 167 ALA A C 1
ATOM 1305 O O . ALA A 1 167 ? 10.533 -2.223 -30.337 1.00 86.31 167 ALA A O 1
ATOM 1306 N N . ALA A 1 168 ? 9.136 -1.498 -28.742 1.00 86.06 168 ALA A N 1
ATOM 1307 C CA . ALA A 1 168 ? 8.200 -2.616 -28.847 1.00 86.06 168 ALA A CA 1
ATOM 1308 C C . ALA A 1 168 ? 7.246 -2.511 -30.050 1.00 86.06 168 ALA A C 1
ATOM 1310 O O . ALA A 1 168 ? 6.654 -3.513 -30.448 1.00 86.06 168 ALA A O 1
ATOM 1311 N N . LEU A 1 169 ? 7.088 -1.314 -30.620 1.00 87.69 169 LEU A N 1
ATOM 1312 C CA . LEU A 1 169 ? 6.250 -1.044 -31.794 1.00 87.69 169 LEU A CA 1
ATOM 1313 C C . LEU A 1 169 ? 7.054 -0.953 -33.103 1.00 87.69 169 LEU A C 1
ATOM 1315 O O . LEU A 1 169 ? 6.477 -0.637 -34.145 1.00 87.69 169 LEU A O 1
ATOM 1319 N N . ASP A 1 170 ? 8.364 -1.199 -33.055 1.00 85.50 170 ASP A N 1
ATOM 1320 C CA . ASP A 1 170 ? 9.230 -1.197 -34.233 1.00 85.50 170 ASP A CA 1
ATOM 1321 C C . ASP A 1 170 ? 8.912 -2.374 -35.180 1.00 85.50 170 ASP A C 1
ATOM 1323 O O . ASP A 1 170 ? 8.260 -3.348 -34.799 1.00 85.50 170 ASP A O 1
ATOM 1327 N N . VAL A 1 171 ? 9.376 -2.290 -36.431 1.00 78.06 171 VAL A N 1
ATOM 1328 C CA . VAL A 1 171 ? 9.147 -3.302 -37.482 1.00 78.06 171 VAL A CA 1
ATOM 1329 C C . VAL A 1 171 ? 9.741 -4.660 -37.090 1.00 78.06 171 VAL A C 1
ATOM 1331 O O . VAL A 1 171 ? 9.153 -5.701 -37.383 1.00 78.06 171 VAL A O 1
ATOM 1334 N N . GLU A 1 172 ? 10.872 -4.645 -36.383 1.00 78.06 172 GLU A N 1
ATOM 1335 C CA . GLU A 1 172 ? 11.510 -5.817 -35.779 1.00 78.06 172 GLU A CA 1
ATOM 1336 C C . GLU A 1 172 ? 11.647 -5.593 -34.264 1.00 78.06 172 GLU A C 1
ATOM 1338 O O . GLU A 1 172 ? 12.692 -5.134 -33.786 1.00 78.06 172 GLU A O 1
ATOM 1343 N N . PRO A 1 173 ? 10.589 -5.870 -33.480 1.00 76.00 173 PRO A N 1
ATOM 1344 C CA . PRO A 1 173 ? 10.563 -5.520 -32.071 1.00 76.00 173 PRO A CA 1
ATOM 1345 C C . PRO A 1 173 ? 11.528 -6.407 -31.286 1.00 76.00 173 PRO A C 1
ATOM 1347 O O . PRO A 1 173 ? 11.336 -7.615 -31.140 1.00 76.00 173 PRO A O 1
ATOM 1350 N N . LYS A 1 174 ? 12.576 -5.786 -30.742 1.00 78.94 174 LYS A N 1
ATOM 1351 C CA . LYS A 1 174 ? 13.537 -6.454 -29.849 1.00 78.94 174 LYS A CA 1
ATOM 1352 C C . LYS A 1 174 ? 13.024 -6.513 -28.414 1.00 78.94 174 LYS A C 1
ATOM 1354 O O . LYS A 1 174 ? 13.408 -7.396 -27.656 1.00 78.94 174 LYS A O 1
ATOM 1359 N N . VAL A 1 175 ? 12.136 -5.594 -28.049 1.00 88.31 175 VAL A N 1
ATOM 1360 C CA . VAL A 1 175 ? 11.520 -5.494 -26.725 1.00 88.31 175 VAL A CA 1
ATOM 1361 C C . VAL A 1 175 ? 10.042 -5.849 -26.834 1.00 88.31 175 VAL A C 1
ATOM 1363 O O . VAL A 1 175 ? 9.390 -5.528 -27.820 1.00 88.31 175 VAL A O 1
ATOM 1366 N N . ALA A 1 176 ? 9.505 -6.506 -25.815 1.00 89.25 176 ALA A N 1
ATOM 1367 C CA . ALA A 1 176 ? 8.094 -6.821 -25.700 1.00 89.25 176 ALA A CA 1
ATOM 1368 C C . ALA A 1 176 ? 7.594 -6.546 -24.280 1.00 89.25 176 ALA A C 1
ATOM 1370 O O . ALA A 1 176 ? 8.348 -6.614 -23.306 1.00 89.25 176 ALA A O 1
ATOM 1371 N N . LEU A 1 177 ? 6.295 -6.270 -24.176 1.00 91.00 177 LEU A N 1
ATOM 1372 C CA . LEU A 1 177 ? 5.587 -6.294 -22.906 1.00 91.00 177 LEU A CA 1
ATOM 1373 C C . LEU A 1 177 ? 5.114 -7.728 -22.647 1.00 91.00 177 LEU A C 1
ATOM 1375 O O . LEU A 1 177 ? 4.251 -8.237 -23.363 1.00 91.00 177 LEU A O 1
ATOM 1379 N N . VAL A 1 178 ? 5.690 -8.381 -21.644 1.00 91.00 178 VAL A N 1
ATOM 1380 C CA . VAL A 1 178 ? 5.327 -9.743 -21.235 1.00 91.00 178 VAL A CA 1
ATOM 1381 C C . VAL A 1 178 ? 4.559 -9.711 -19.923 1.00 91.00 178 VAL A C 1
ATOM 1383 O O . VAL A 1 178 ? 4.759 -8.816 -19.105 1.00 91.00 178 VAL A O 1
ATOM 1386 N N . HIS A 1 179 ? 3.681 -10.686 -19.729 1.00 92.50 179 HIS A N 1
ATOM 1387 C CA . HIS A 1 179 ? 2.945 -10.870 -18.485 1.00 92.50 179 HIS A CA 1
ATOM 1388 C C . HIS A 1 179 ? 3.498 -12.116 -17.807 1.00 92.50 179 HIS A C 1
ATOM 1390 O O . HIS A 1 179 ? 3.569 -13.171 -18.432 1.00 92.50 179 HIS A O 1
ATOM 1396 N N . LEU A 1 180 ? 3.989 -11.953 -16.581 1.00 90.69 180 LEU A N 1
ATOM 1397 C CA . LEU A 1 180 ? 4.617 -13.017 -15.801 1.00 90.69 180 LEU A CA 1
ATOM 1398 C C . LEU A 1 180 ? 4.135 -12.926 -14.362 1.00 90.69 180 LEU A C 1
ATOM 1400 O O . LEU A 1 180 ? 3.958 -11.828 -13.830 1.00 90.69 180 LEU A O 1
ATOM 1404 N N . THR A 1 181 ? 4.000 -14.065 -13.698 1.00 90.50 181 THR A N 1
ATOM 1405 C CA . THR A 1 181 ? 3.908 -14.073 -12.237 1.00 90.50 181 THR A CA 1
ATOM 1406 C C . THR A 1 181 ? 5.213 -13.563 -11.621 1.00 90.50 181 THR A C 1
ATOM 1408 O O . THR A 1 181 ? 6.281 -13.572 -12.244 1.00 90.50 181 THR A O 1
ATOM 1411 N N . LEU A 1 182 ? 5.159 -13.135 -10.357 1.00 88.62 182 LEU A N 1
ATOM 1412 C CA . LEU A 1 182 ? 6.360 -12.664 -9.667 1.00 88.62 182 LEU A CA 1
ATOM 1413 C C . LEU A 1 182 ? 7.422 -13.763 -9.530 1.00 88.62 182 LEU A C 1
ATOM 1415 O O . LEU A 1 182 ? 8.612 -13.473 -9.626 1.00 88.62 182 LEU A O 1
ATOM 1419 N N . ALA A 1 183 ? 6.995 -15.012 -9.329 1.00 88.19 183 ALA A N 1
ATOM 1420 C CA . ALA A 1 183 ? 7.887 -16.165 -9.258 1.00 88.19 183 ALA A CA 1
ATOM 1421 C C . ALA A 1 183 ? 8.630 -16.368 -10.587 1.00 88.19 183 ALA A C 1
ATOM 1423 O O . ALA A 1 183 ? 9.858 -16.378 -10.603 1.00 88.19 183 ALA A O 1
ATOM 1424 N N . GLU A 1 184 ? 7.895 -16.414 -11.703 1.00 90.06 184 GLU A N 1
ATOM 1425 C CA . GLU A 1 184 ? 8.484 -16.558 -13.038 1.00 90.06 184 GLU A CA 1
ATOM 1426 C C . GLU A 1 184 ? 9.438 -15.409 -13.356 1.00 90.06 184 GLU A C 1
ATOM 1428 O O . GLU A 1 184 ? 10.545 -15.651 -13.827 1.00 90.06 184 GLU A O 1
ATOM 1433 N N . ALA A 1 185 ? 9.052 -14.164 -13.056 1.00 91.00 185 ALA A N 1
ATOM 1434 C CA . ALA A 1 185 ? 9.897 -12.996 -13.285 1.00 91.00 185 ALA A CA 1
ATOM 1435 C C . ALA A 1 185 ? 11.189 -13.027 -12.446 1.00 91.00 185 ALA A C 1
ATOM 1437 O O . ALA A 1 185 ? 12.245 -12.596 -12.912 1.00 91.00 185 ALA A O 1
ATOM 1438 N N . LEU A 1 186 ? 11.139 -13.533 -11.210 1.00 90.44 186 LEU A N 1
ATOM 1439 C CA . LEU A 1 186 ? 12.313 -13.636 -10.337 1.00 90.44 186 LEU A CA 1
ATOM 1440 C C . LEU A 1 186 ? 13.314 -14.716 -10.767 1.00 90.44 186 LEU A C 1
ATOM 1442 O O . LEU A 1 186 ? 14.482 -14.602 -10.366 1.00 90.44 186 LEU A O 1
ATOM 1446 N N . ASP A 1 187 ? 12.869 -15.685 -11.570 1.00 88.56 187 ASP A N 1
ATOM 1447 C CA . ASP A 1 187 ? 13.685 -16.748 -12.171 1.00 88.56 187 ASP A CA 1
ATOM 1448 C C . ASP A 1 187 ? 14.325 -16.338 -13.512 1.00 88.56 187 ASP A C 1
ATOM 1450 O O . ASP A 1 187 ? 15.219 -17.026 -14.005 1.00 88.56 187 ASP A O 1
ATOM 1454 N N . GLN A 1 188 ? 13.922 -15.203 -14.096 1.00 88.25 188 GLN A N 1
ATOM 1455 C CA . GLN A 1 188 ? 14.540 -14.664 -15.313 1.00 88.25 188 GLN A CA 1
ATOM 1456 C C . GLN A 1 188 ? 15.781 -13.813 -15.021 1.00 88.25 188 GLN A C 1
ATOM 1458 O O . GLN A 1 188 ? 16.037 -13.379 -13.893 1.00 88.25 188 GLN A O 1
ATOM 1463 N N . ALA A 1 189 ? 16.550 -13.521 -16.073 1.00 89.00 189 ALA A N 1
ATOM 1464 C CA . ALA A 1 189 ? 17.618 -12.534 -16.006 1.00 89.00 189 ALA A CA 1
ATOM 1465 C C . ALA A 1 189 ? 17.033 -11.116 -15.911 1.00 89.00 189 ALA A C 1
ATOM 1467 O O . ALA A 1 189 ? 16.026 -10.811 -16.544 1.00 89.00 189 ALA A O 1
ATOM 1468 N N . TRP A 1 190 ? 17.689 -10.239 -15.150 1.00 91.06 190 TRP A N 1
ATOM 1469 C CA . TRP A 1 190 ? 17.331 -8.822 -15.029 1.00 91.06 190 TRP A CA 1
ATOM 1470 C C . TRP A 1 190 ? 18.502 -7.963 -15.496 1.00 91.06 190 TRP A C 1
ATOM 1472 O O . TRP A 1 190 ? 19.627 -8.213 -15.066 1.00 91.06 190 TRP A O 1
ATOM 1482 N N . ASP A 1 191 ? 18.231 -6.934 -16.305 1.00 89.00 191 ASP A N 1
ATOM 1483 C CA . ASP A 1 191 ? 19.241 -5.949 -16.732 1.00 89.00 191 ASP A CA 1
ATOM 1484 C C . ASP A 1 191 ? 19.906 -5.297 -15.513 1.00 89.00 191 ASP A C 1
ATOM 1486 O O . ASP A 1 191 ? 21.126 -5.151 -15.430 1.00 89.00 191 ASP A O 1
ATOM 1490 N N . ARG A 1 192 ? 19.092 -4.969 -14.501 1.00 86.19 192 ARG A N 1
ATOM 1491 C CA . ARG A 1 192 ? 19.556 -4.325 -13.272 1.00 86.19 192 ARG A CA 1
ATOM 1492 C C . ARG A 1 192 ? 19.055 -5.055 -12.040 1.00 86.19 192 ARG A C 1
ATOM 1494 O O . ARG A 1 192 ? 17.858 -5.157 -11.773 1.00 86.19 192 ARG A O 1
ATOM 1501 N N . SER A 1 193 ? 19.996 -5.489 -11.208 1.00 85.12 193 SER A N 1
ATOM 1502 C CA . SER A 1 193 ? 19.693 -6.134 -9.925 1.00 85.12 193 SER A CA 1
ATOM 1503 C C . SER A 1 193 ? 18.957 -5.213 -8.944 1.00 85.12 193 SER A C 1
ATOM 1505 O O . SER A 1 193 ? 18.186 -5.702 -8.117 1.00 85.12 193 SER A O 1
ATOM 1507 N N . VAL A 1 194 ? 19.152 -3.891 -9.047 1.00 86.06 194 VAL A N 1
ATOM 1508 C CA . VAL A 1 194 ? 18.438 -2.903 -8.220 1.00 86.06 194 VAL A CA 1
ATOM 1509 C C . VAL A 1 194 ? 16.936 -2.898 -8.501 1.00 86.06 194 VAL A C 1
ATOM 1511 O O . VAL A 1 194 ? 16.159 -2.768 -7.559 1.00 86.06 194 VAL A O 1
ATOM 1514 N N . ASP A 1 195 ? 16.527 -3.137 -9.748 1.00 86.38 195 ASP A N 1
ATOM 1515 C CA . ASP A 1 195 ? 15.116 -3.152 -10.143 1.00 86.38 195 ASP A CA 1
ATOM 1516 C C . ASP A 1 195 ? 14.435 -4.461 -9.732 1.00 86.38 195 ASP A C 1
ATOM 1518 O O . ASP A 1 195 ? 13.255 -4.464 -9.395 1.00 86.38 195 ASP A O 1
ATOM 1522 N N . ARG A 1 196 ? 15.197 -5.560 -9.651 1.00 89.81 196 ARG A N 1
ATOM 1523 C CA . ARG A 1 196 ? 14.738 -6.860 -9.130 1.00 89.81 196 ARG A CA 1
ATOM 1524 C C . ARG A 1 196 ? 14.487 -6.837 -7.618 1.00 89.81 196 ARG A C 1
ATOM 1526 O O . ARG A 1 196 ? 13.611 -7.540 -7.111 1.00 89.81 196 ARG A O 1
ATOM 1533 N N . LEU A 1 197 ? 15.287 -6.076 -6.870 1.00 86.31 197 LEU A N 1
ATOM 1534 C CA . LEU A 1 197 ? 15.359 -6.165 -5.408 1.00 86.31 197 LEU A CA 1
ATOM 1535 C C . LEU A 1 197 ? 14.022 -5.889 -4.682 1.00 86.31 197 LEU A C 1
ATOM 1537 O O . LEU A 1 197 ? 13.705 -6.649 -3.760 1.00 86.31 197 LEU A O 1
ATOM 1541 N N . PRO A 1 198 ? 13.220 -4.867 -5.046 1.00 85.00 198 PRO A N 1
ATOM 1542 C CA . PRO A 1 198 ? 11.916 -4.628 -4.426 1.00 85.00 198 PRO A CA 1
ATOM 1543 C C . PRO A 1 198 ? 10.962 -5.818 -4.573 1.00 85.00 198 PRO A C 1
ATOM 1545 O O . PRO A 1 198 ? 10.331 -6.221 -3.597 1.00 85.00 198 PRO A O 1
ATOM 1548 N N . PHE A 1 199 ? 10.919 -6.422 -5.761 1.00 87.62 199 PHE A N 1
ATOM 1549 C CA . PHE A 1 199 ? 10.081 -7.581 -6.072 1.00 87.62 199 PHE A CA 1
ATOM 1550 C C . PHE A 1 199 ? 10.516 -8.820 -5.298 1.00 87.62 199 PHE A C 1
ATOM 1552 O O . PHE A 1 199 ? 9.689 -9.501 -4.697 1.00 87.62 199 PHE A O 1
ATOM 1559 N N . HIS A 1 200 ? 11.824 -9.067 -5.219 1.00 87.56 200 HIS A N 1
ATOM 1560 C CA . HIS A 1 200 ? 12.356 -10.178 -4.437 1.00 87.56 200 HIS A CA 1
ATOM 1561 C C . HIS A 1 200 ? 12.018 -10.040 -2.944 1.00 87.56 200 HIS A C 1
ATOM 1563 O O . HIS A 1 200 ? 11.597 -11.002 -2.304 1.00 87.56 200 HIS A O 1
ATOM 1569 N N . ARG A 1 201 ? 12.138 -8.826 -2.386 1.00 85.88 201 ARG A N 1
ATOM 1570 C CA . ARG A 1 201 ? 11.754 -8.544 -0.992 1.00 85.88 201 ARG A CA 1
ATOM 1571 C C . ARG A 1 201 ? 10.259 -8.736 -0.756 1.00 85.88 201 ARG A C 1
ATOM 1573 O O . ARG A 1 201 ? 9.892 -9.327 0.255 1.00 85.88 201 ARG A O 1
ATOM 1580 N N . ALA A 1 202 ? 9.417 -8.258 -1.672 1.00 81.62 202 ALA A N 1
ATOM 1581 C CA . ALA A 1 202 ? 7.971 -8.443 -1.592 1.00 81.62 202 ALA A CA 1
ATOM 1582 C C . ALA A 1 202 ? 7.594 -9.934 -1.627 1.00 81.62 202 ALA A C 1
ATOM 1584 O O . ALA A 1 202 ? 6.822 -10.390 -0.786 1.00 81.62 202 ALA A O 1
ATOM 1585 N N . TYR A 1 203 ? 8.211 -10.704 -2.527 1.00 85.38 203 TYR A N 1
ATOM 1586 C CA . TYR A 1 203 ? 7.996 -12.145 -2.651 1.00 85.38 203 TYR A CA 1
ATOM 1587 C C . TYR A 1 203 ? 8.403 -12.911 -1.382 1.00 85.38 203 TYR A C 1
ATOM 1589 O O . TYR A 1 203 ? 7.624 -13.705 -0.856 1.00 85.38 203 TYR A O 1
ATOM 1597 N N . LEU A 1 204 ? 9.587 -12.626 -0.824 1.00 83.56 204 LEU A N 1
ATOM 1598 C CA . LEU A 1 204 ? 10.037 -13.241 0.431 1.00 83.56 204 LEU A CA 1
ATOM 1599 C C . LEU A 1 204 ? 9.142 -12.877 1.621 1.00 83.56 204 LEU A C 1
ATOM 1601 O O . LEU A 1 204 ? 8.840 -13.738 2.447 1.00 83.56 204 LEU A O 1
ATOM 1605 N N . ALA A 1 205 ? 8.707 -11.618 1.715 1.00 80.81 205 ALA A N 1
ATOM 1606 C CA . ALA A 1 205 ? 7.804 -11.180 2.774 1.00 80.81 205 ALA A CA 1
ATOM 1607 C C . ALA A 1 205 ? 6.454 -11.912 2.700 1.00 80.81 205 ALA A C 1
ATOM 1609 O O . ALA A 1 205 ? 5.939 -12.348 3.729 1.00 80.81 205 ALA A O 1
ATOM 1610 N N . ALA A 1 206 ? 5.916 -12.107 1.493 1.00 79.38 206 ALA A N 1
ATOM 1611 C CA . ALA A 1 206 ? 4.686 -12.864 1.287 1.00 79.38 206 ALA A CA 1
ATOM 1612 C C . ALA A 1 206 ? 4.846 -14.347 1.653 1.00 79.38 206 ALA A C 1
ATOM 1614 O O . ALA A 1 206 ? 3.983 -14.900 2.332 1.00 79.38 206 ALA A O 1
ATOM 1615 N N . LEU A 1 207 ? 5.965 -14.979 1.276 1.00 81.56 207 LEU A N 1
ATOM 1616 C CA . LEU A 1 207 ? 6.265 -16.368 1.648 1.00 81.56 207 LEU A CA 1
ATOM 1617 C C . LEU A 1 207 ? 6.364 -16.552 3.166 1.00 81.56 207 LEU A C 1
ATOM 1619 O O . LEU A 1 207 ? 5.812 -17.507 3.711 1.00 81.56 207 LEU A O 1
ATOM 1623 N N . LEU A 1 208 ? 7.046 -15.634 3.857 1.00 80.38 208 LEU A N 1
ATOM 1624 C CA . LEU A 1 208 ? 7.158 -15.662 5.316 1.00 80.38 208 LEU A CA 1
ATOM 1625 C C . LEU A 1 208 ? 5.796 -15.466 5.991 1.00 80.38 208 LEU A C 1
ATOM 1627 O O . LEU A 1 208 ? 5.477 -16.142 6.963 1.00 80.38 208 LEU A O 1
ATOM 1631 N N . HIS A 1 209 ? 4.979 -14.551 5.479 1.00 78.44 209 HIS A N 1
ATOM 1632 C CA . HIS A 1 209 ? 3.638 -14.340 6.007 1.00 78.44 209 HIS A CA 1
ATOM 1633 C C . HIS A 1 209 ? 2.750 -15.581 5.819 1.00 78.44 209 HIS A C 1
ATOM 1635 O O . HIS A 1 209 ? 2.068 -15.995 6.755 1.00 78.44 209 HIS A O 1
ATOM 1641 N N . GLU A 1 210 ? 2.795 -16.225 4.648 1.00 77.25 210 GLU A N 1
ATOM 1642 C CA . GLU A 1 210 ? 2.049 -17.464 4.399 1.00 77.25 210 GLU A CA 1
ATOM 1643 C C . GLU A 1 210 ? 2.509 -18.624 5.282 1.00 77.25 210 GLU A C 1
ATOM 1645 O O . GLU A 1 210 ? 1.665 -19.385 5.761 1.00 77.25 210 GLU A O 1
ATOM 1650 N N . SER A 1 211 ? 3.814 -18.757 5.539 1.00 78.81 211 SER A N 1
ATOM 1651 C CA . SER A 1 211 ? 4.322 -19.814 6.420 1.00 78.81 211 SER A CA 1
ATOM 1652 C C . SER A 1 211 ? 3.859 -19.624 7.867 1.00 78.81 211 SER A C 1
ATOM 1654 O O . SER A 1 211 ? 3.458 -20.593 8.509 1.00 78.81 211 SER A O 1
ATOM 1656 N N . LEU A 1 212 ? 3.819 -18.381 8.355 1.00 74.81 212 LEU A N 1
ATOM 1657 C CA . LEU A 1 212 ? 3.293 -18.052 9.682 1.00 74.81 212 LEU A CA 1
ATOM 1658 C C . LEU A 1 212 ? 1.778 -18.286 9.771 1.00 74.81 212 LEU A C 1
ATOM 1660 O O . LEU A 1 212 ? 1.306 -18.915 10.717 1.00 74.81 212 LEU A O 1
ATOM 1664 N N . LEU A 1 213 ? 1.010 -17.846 8.768 1.00 76.12 213 LEU A N 1
ATOM 1665 C CA . LEU A 1 213 ? -0.437 -18.069 8.733 1.00 76.12 213 LEU A CA 1
ATOM 1666 C C . LEU A 1 213 ? -0.811 -19.545 8.593 1.00 76.12 213 LEU A C 1
ATOM 1668 O O . LEU A 1 213 ? -1.864 -19.947 9.081 1.00 76.12 213 LEU A O 1
ATOM 1672 N N . ALA A 1 214 ? 0.007 -20.359 7.923 1.00 77.94 214 ALA A N 1
ATOM 1673 C CA . ALA A 1 214 ? -0.244 -21.790 7.793 1.00 77.94 214 ALA A CA 1
ATOM 1674 C C . ALA A 1 214 ? -0.319 -22.480 9.162 1.00 77.94 214 ALA A C 1
ATOM 1676 O O . ALA A 1 214 ? -1.230 -23.277 9.376 1.00 77.94 214 ALA A O 1
ATOM 1677 N N . VAL A 1 215 ? 0.564 -22.110 10.095 1.00 76.19 215 VAL A N 1
ATOM 1678 C CA . VAL A 1 215 ? 0.548 -22.623 11.473 1.00 76.19 215 VAL A CA 1
ATOM 1679 C C . VAL A 1 215 ? -0.740 -22.211 12.178 1.00 76.19 215 VAL A C 1
ATOM 1681 O O . VAL A 1 215 ? -1.470 -23.070 12.656 1.00 76.19 215 VAL A O 1
ATOM 1684 N N . SER A 1 216 ? -1.093 -20.924 12.153 1.00 71.94 216 SER A N 1
ATOM 1685 C CA . SER A 1 216 ? -2.316 -20.444 12.812 1.00 71.94 216 SER A CA 1
ATOM 1686 C C . SER A 1 216 ? -3.601 -21.020 12.203 1.00 71.94 216 SER A C 1
ATOM 1688 O O . SER A 1 216 ? -4.570 -21.258 12.920 1.00 71.94 216 SER A O 1
ATOM 1690 N N . ARG A 1 217 ? -3.633 -21.268 10.884 1.00 77.06 217 ARG A N 1
ATOM 1691 C CA . ARG A 1 217 ? -4.754 -21.956 10.217 1.00 77.06 217 ARG A CA 1
ATOM 1692 C C . ARG A 1 217 ? -4.869 -23.406 10.683 1.00 77.06 217 ARG A C 1
ATOM 1694 O O . ARG A 1 217 ? -5.979 -23.856 10.945 1.00 77.06 217 ARG A O 1
ATOM 1701 N N . GLN A 1 218 ? -3.743 -24.107 10.801 1.00 76.44 218 GLN A N 1
ATOM 1702 C CA . GLN A 1 218 ? -3.702 -25.485 11.281 1.00 76.44 218 GLN A CA 1
ATOM 1703 C C . GLN A 1 218 ? -4.132 -25.578 12.751 1.00 76.44 218 GLN A C 1
ATOM 1705 O O . GLN A 1 218 ? -4.998 -26.381 13.078 1.00 76.44 218 GLN A O 1
ATOM 1710 N N . GLU A 1 219 ? -3.627 -24.690 13.610 1.00 77.00 219 GLU A N 1
ATOM 1711 C CA . GLU A 1 219 ? -4.051 -24.588 15.011 1.00 77.00 219 GLU A CA 1
ATOM 1712 C C . GLU A 1 219 ? -5.562 -24.328 15.118 1.00 77.00 219 GLU A C 1
ATOM 1714 O O . GLU A 1 219 ? -6.251 -24.982 15.895 1.00 77.00 219 GLU A O 1
ATOM 1719 N N . ALA A 1 220 ? -6.115 -23.416 14.310 1.00 73.31 220 ALA A N 1
ATOM 1720 C CA . ALA A 1 220 ? -7.550 -23.133 14.305 1.00 73.31 220 ALA A CA 1
ATOM 1721 C C . ALA A 1 220 ? -8.404 -24.351 13.904 1.00 73.31 220 ALA A C 1
ATOM 1723 O O . ALA A 1 220 ? -9.481 -24.544 14.470 1.00 73.31 220 ALA A O 1
ATOM 1724 N N . ILE A 1 221 ? -7.931 -25.172 12.959 1.00 77.38 221 ILE A N 1
ATOM 1725 C CA . ILE A 1 221 ? -8.581 -26.436 12.580 1.00 77.38 221 ILE A CA 1
ATOM 1726 C C . ILE A 1 221 ? -8.510 -27.428 13.746 1.00 77.38 221 ILE A C 1
ATOM 1728 O O . ILE A 1 221 ? -9.537 -27.960 14.155 1.00 77.38 221 ILE A O 1
ATOM 1732 N N . GLU A 1 222 ? -7.333 -27.616 14.341 1.00 78.50 222 GLU A N 1
ATOM 1733 C CA . GLU A 1 222 ? -7.126 -28.547 15.456 1.00 78.50 222 GLU A CA 1
ATOM 1734 C C . GLU A 1 222 ? -7.956 -28.174 16.696 1.00 78.50 222 GLU A C 1
ATOM 1736 O O . GLU A 1 222 ? -8.544 -29.050 17.329 1.00 78.50 222 GLU A O 1
ATOM 1741 N N . PHE A 1 223 ? -8.085 -26.881 17.019 1.00 64.06 223 PHE A N 1
ATOM 1742 C CA . PHE A 1 223 ? -8.960 -26.405 18.098 1.00 64.06 223 PHE A CA 1
ATOM 1743 C C . PHE A 1 223 ? -10.451 -26.554 17.774 1.00 64.06 223 PHE A C 1
ATOM 1745 O O . PHE A 1 223 ? -11.245 -26.787 18.687 1.00 64.06 223 PHE A O 1
ATOM 1752 N N . ALA A 1 224 ? -10.844 -26.431 16.503 1.00 70.94 224 ALA A N 1
ATOM 1753 C CA . ALA A 1 224 ? -12.220 -26.666 16.069 1.00 70.94 224 ALA A CA 1
ATOM 1754 C C . ALA A 1 224 ? -12.591 -28.161 16.074 1.00 70.94 224 ALA A C 1
ATOM 1756 O O . ALA A 1 224 ? -13.761 -28.502 16.248 1.00 70.94 224 ALA A O 1
ATOM 1757 N N . GLU A 1 225 ? -11.606 -29.050 15.920 1.00 56.84 225 GLU A N 1
ATOM 1758 C CA . GLU A 1 225 ? -11.789 -30.503 15.897 1.00 56.84 225 GLU A CA 1
ATOM 1759 C C . GLU A 1 225 ? -11.840 -31.164 17.280 1.00 56.84 225 GLU A C 1
ATOM 1761 O O . GLU A 1 225 ? -12.165 -32.348 17.338 1.00 56.84 225 GLU A O 1
ATOM 1766 N N . ILE A 1 226 ? -11.588 -30.458 18.394 1.00 55.94 226 ILE A N 1
ATOM 1767 C CA . ILE A 1 226 ? -11.794 -31.010 19.747 1.00 55.94 226 ILE A CA 1
ATOM 1768 C C . ILE A 1 226 ? -13.302 -31.007 20.052 1.00 55.94 226 ILE A C 1
ATOM 1770 O O . ILE A 1 226 ? -13.852 -29.963 20.414 1.00 55.94 226 ILE A O 1
ATOM 1774 N N . PRO A 1 227 ? -14.015 -32.149 19.984 1.00 50.53 227 PRO A N 1
ATOM 1775 C CA . PRO A 1 227 ? -15.424 -32.180 20.329 1.00 50.53 227 PRO A CA 1
ATOM 1776 C C . PRO A 1 227 ? -15.524 -32.099 21.855 1.00 50.53 227 PRO A C 1
ATOM 1778 O O . PRO A 1 227 ? -14.860 -32.853 22.571 1.00 50.53 227 PRO A O 1
ATOM 1781 N N . ALA A 1 228 ? -16.402 -31.232 22.362 1.00 51.78 228 ALA A N 1
ATOM 1782 C CA . ALA A 1 228 ? -16.695 -31.070 23.791 1.00 51.78 228 ALA A CA 1
ATOM 1783 C C . ALA A 1 228 ? -17.227 -32.350 24.487 1.00 51.78 228 ALA A C 1
ATOM 1785 O O . ALA A 1 228 ? -17.471 -32.352 25.691 1.00 51.78 228 ALA A O 1
ATOM 1786 N N . ASP A 1 229 ? -17.376 -33.455 23.756 1.00 51.88 229 ASP A N 1
ATOM 1787 C CA . ASP A 1 229 ? -18.099 -34.651 24.185 1.00 51.88 229 ASP A CA 1
ATOM 1788 C C . ASP A 1 229 ? -17.231 -35.718 24.882 1.00 51.88 229 ASP A C 1
ATOM 1790 O O . ASP A 1 229 ? -17.683 -36.824 25.166 1.00 51.88 229 ASP A O 1
ATOM 1794 N N . ARG A 1 230 ? -15.963 -35.416 25.201 1.00 51.41 230 ARG A N 1
ATOM 1795 C CA . ARG A 1 230 ? -15.082 -36.348 25.940 1.00 51.41 230 ARG A CA 1
ATOM 1796 C C . ARG A 1 230 ? -14.936 -36.086 27.440 1.00 51.41 230 ARG A C 1
ATOM 1798 O O . ARG A 1 230 ? -14.181 -36.803 28.089 1.00 51.41 230 ARG A O 1
ATOM 1805 N N . ALA A 1 231 ? -15.678 -35.141 28.019 1.00 46.50 231 ALA A N 1
ATOM 1806 C CA . ALA A 1 231 ? -15.605 -34.856 29.461 1.00 46.50 231 ALA A CA 1
ATOM 1807 C C . ALA A 1 231 ? -16.935 -34.996 30.232 1.00 46.50 231 ALA A C 1
ATOM 1809 O O . ALA A 1 231 ? -16.978 -34.664 31.413 1.00 46.50 231 ALA A O 1
ATOM 1810 N N . GLY A 1 232 ? -18.007 -35.504 29.611 1.00 46.56 232 GLY A N 1
ATOM 1811 C CA . GLY A 1 232 ? -19.357 -35.477 30.196 1.00 46.56 232 GLY A CA 1
ATOM 1812 C C . GLY A 1 232 ? -20.147 -36.785 30.141 1.00 46.56 232 GLY A C 1
ATOM 1813 O O . GLY A 1 232 ? -21.365 -36.744 30.077 1.00 46.56 232 GLY A O 1
ATOM 1814 N N . GLY A 1 233 ? -19.497 -37.950 30.142 1.00 38.62 233 GLY A N 1
ATOM 1815 C CA . GLY A 1 233 ? -20.178 -39.251 30.117 1.00 38.62 233 GLY A CA 1
ATOM 1816 C C . GLY A 1 233 ? -20.483 -39.810 31.508 1.00 38.62 233 GLY A C 1
ATOM 1817 O O . GLY A 1 233 ? -19.981 -40.880 31.850 1.00 38.62 233 GLY A O 1
ATOM 1818 N N . GLY A 1 234 ? -21.270 -39.095 32.317 1.00 41.47 234 GLY A N 1
ATOM 1819 C CA . GLY A 1 234 ? -21.887 -39.656 33.520 1.00 41.47 234 GLY A CA 1
ATOM 1820 C C . GLY A 1 234 ? -22.875 -40.749 33.117 1.00 41.47 234 GLY A C 1
ATOM 1821 O O . GLY A 1 234 ? -23.923 -40.464 32.546 1.00 41.47 234 GLY A O 1
ATOM 1822 N N . ARG A 1 235 ? -22.518 -42.013 33.359 1.00 38.72 235 ARG A N 1
ATOM 1823 C CA . ARG A 1 235 ? -23.458 -43.134 33.269 1.00 38.72 235 ARG A CA 1
ATOM 1824 C C . ARG A 1 235 ? -24.369 -43.099 34.491 1.00 38.72 235 ARG A C 1
ATOM 1826 O O . ARG A 1 235 ? -24.035 -43.687 35.516 1.00 38.72 235 ARG A O 1
ATOM 1833 N N . ASP A 1 236 ? -25.519 -42.458 34.342 1.00 42.12 236 ASP A N 1
ATOM 1834 C CA . ASP A 1 236 ? -26.699 -42.787 35.133 1.00 42.12 236 ASP A CA 1
ATOM 1835 C C . ASP A 1 236 ? -27.244 -44.120 34.612 1.00 42.12 236 ASP A C 1
ATOM 1837 O O . ASP A 1 236 ? -27.813 -44.215 33.524 1.00 42.12 236 ASP A O 1
ATOM 1841 N N . SER A 1 237 ? -26.993 -45.187 35.367 1.00 43.69 237 SER A N 1
ATOM 1842 C CA . SER A 1 237 ? -27.695 -46.456 35.211 1.00 43.69 237 SER A CA 1
ATOM 1843 C C . SER A 1 237 ? -28.787 -46.537 36.271 1.00 43.69 237 SER A C 1
ATOM 1845 O O . SER A 1 237 ? -28.528 -46.961 37.398 1.00 43.69 237 SER A O 1
ATOM 1847 N N . ASP A 1 238 ? -30.000 -46.143 35.888 1.00 38.62 238 ASP A N 1
ATOM 1848 C CA . ASP A 1 238 ? -31.228 -46.531 36.575 1.00 38.62 238 ASP A CA 1
ATOM 1849 C C . ASP A 1 238 ? -31.487 -48.025 36.340 1.00 38.62 238 ASP A C 1
ATOM 1851 O O . ASP A 1 238 ? -31.634 -48.493 35.209 1.00 38.62 238 ASP A O 1
ATOM 1855 N N . GLY A 1 239 ? -31.539 -48.782 37.432 1.00 36.06 239 GLY A N 1
ATOM 1856 C CA . GLY A 1 239 ? -31.862 -50.203 37.453 1.00 36.06 239 GLY A CA 1
ATOM 1857 C C . GLY A 1 239 ? -32.377 -50.588 38.832 1.00 36.06 239 GLY A C 1
ATOM 1858 O O . GLY A 1 239 ? -31.607 -50.789 39.765 1.00 36.06 239 GLY A O 1
ATOM 1859 N N . SER A 1 240 ? -33.700 -50.628 38.952 1.00 38.12 240 SER A N 1
ATOM 1860 C CA . SER A 1 240 ? -34.477 -50.874 40.164 1.00 38.12 240 SER A CA 1
ATOM 1861 C C . SER A 1 240 ? -34.131 -52.194 40.870 1.00 38.12 240 SER A C 1
ATOM 1863 O O . SER A 1 240 ? -34.013 -53.238 40.232 1.00 38.12 240 SER A O 1
ATOM 1865 N N . GLY A 1 241 ? -34.074 -52.167 42.205 1.00 31.92 241 GLY A N 1
ATOM 1866 C CA . GLY A 1 241 ? -33.942 -53.357 43.046 1.00 31.92 241 GLY A CA 1
ATOM 1867 C C . GLY A 1 241 ? -34.315 -53.069 44.499 1.00 31.92 241 GLY A C 1
ATOM 1868 O O . GLY A 1 241 ? -33.555 -52.461 45.242 1.00 31.92 241 GLY A O 1
ATOM 1869 N N . SER A 1 242 ? -35.518 -53.487 44.870 1.00 37.56 242 SER A N 1
ATOM 1870 C CA . SER A 1 242 ? -36.164 -53.399 46.179 1.00 37.56 242 SER A CA 1
ATOM 1871 C C . SER A 1 242 ? -35.324 -53.995 47.318 1.00 37.56 242 SER A C 1
ATOM 1873 O O . SER A 1 242 ? -34.788 -55.091 47.177 1.00 37.56 242 SER A O 1
ATOM 1875 N N . GLY A 1 243 ? -35.300 -53.346 48.487 1.00 31.00 243 GLY A N 1
ATOM 1876 C CA . GLY A 1 243 ? -34.678 -53.914 49.686 1.00 31.00 243 GLY A CA 1
ATOM 1877 C C . GLY A 1 243 ? -34.869 -53.058 50.934 1.00 31.00 243 GLY A C 1
ATOM 1878 O O . GLY A 1 243 ? -34.132 -52.112 51.174 1.00 31.00 243 GLY A O 1
ATOM 1879 N N . SER A 1 244 ? -35.877 -53.416 51.721 1.00 35.53 244 SER A N 1
ATOM 1880 C CA . SER A 1 244 ? -36.153 -52.984 53.094 1.00 35.53 244 SER A CA 1
ATOM 1881 C C . SER A 1 244 ? -34.946 -53.103 54.036 1.00 35.53 244 SER A C 1
ATOM 1883 O O . SER A 1 244 ? -34.288 -54.141 54.047 1.00 35.53 244 SER A O 1
ATOM 1885 N N . GLY A 1 245 ? -34.734 -52.115 54.909 1.00 31.88 245 GLY A N 1
ATOM 1886 C CA . GLY A 1 245 ? -33.757 -52.214 55.996 1.00 31.88 245 GLY A CA 1
ATOM 1887 C C . GLY A 1 245 ? -33.696 -50.953 56.849 1.00 31.88 245 GLY A C 1
ATOM 1888 O O . GLY A 1 245 ? -33.331 -49.885 56.380 1.00 31.88 245 GLY A O 1
ATOM 1889 N N . SER A 1 246 ? -34.113 -51.101 58.094 1.00 34.16 246 SER A N 1
ATOM 1890 C CA . SER A 1 246 ? -34.261 -50.104 59.147 1.00 34.16 246 SER A CA 1
ATOM 1891 C C . SER A 1 246 ? -32.947 -49.651 59.806 1.00 34.16 246 SER A C 1
ATOM 1893 O O . SER A 1 246 ? -31.986 -50.407 59.869 1.00 34.16 246 SER A O 1
ATOM 1895 N N . ASP A 1 247 ? -33.051 -48.482 60.448 1.00 33.81 247 ASP A N 1
ATOM 1896 C CA . ASP A 1 247 ? -32.427 -48.096 61.725 1.00 33.81 247 ASP A CA 1
ATOM 1897 C C . ASP A 1 247 ? -31.090 -47.318 61.742 1.00 33.81 247 ASP A C 1
ATOM 1899 O O . ASP A 1 247 ? -30.109 -47.670 61.098 1.00 33.81 247 ASP A O 1
ATOM 1903 N N . GLY A 1 248 ? -31.077 -46.294 62.609 1.00 31.59 248 GLY A N 1
ATOM 1904 C CA . GLY A 1 248 ? -29.912 -45.893 63.401 1.00 31.59 248 GLY A CA 1
ATOM 1905 C C . GLY A 1 248 ? -28.927 -44.849 62.854 1.00 31.59 248 GLY A C 1
ATOM 1906 O O . GLY A 1 248 ? -28.163 -45.106 61.935 1.00 31.59 248 GLY A O 1
ATOM 1907 N N . GLY A 1 249 ? -28.777 -43.741 63.595 1.00 32.16 249 GLY A N 1
ATOM 1908 C CA . GLY A 1 249 ? -27.427 -43.258 63.936 1.00 32.16 249 GLY A CA 1
ATOM 1909 C C . GLY A 1 249 ? -27.023 -41.847 63.496 1.00 32.16 249 GLY A C 1
ATOM 1910 O O . GLY A 1 249 ? -26.682 -41.588 62.350 1.00 32.16 249 GLY A O 1
ATOM 1911 N N . ARG A 1 250 ? -26.950 -40.945 64.480 1.00 37.69 250 ARG A N 1
ATOM 1912 C CA . ARG A 1 250 ? -26.211 -39.669 64.457 1.00 37.69 250 ARG A CA 1
ATOM 1913 C C . ARG A 1 250 ? -24.694 -39.905 64.319 1.00 37.69 250 ARG A C 1
ATOM 1915 O O . ARG A 1 250 ? -24.210 -40.782 65.020 1.00 37.69 250 ARG A O 1
ATOM 1922 N N . SER A 1 251 ? -23.953 -39.025 63.626 1.00 34.62 251 SER A N 1
ATOM 1923 C CA . SER A 1 251 ? -22.678 -38.430 64.115 1.00 34.62 251 SER A CA 1
ATOM 1924 C C . SER A 1 251 ? -21.947 -37.548 63.079 1.00 34.62 251 SER A C 1
ATOM 1926 O O . SER A 1 251 ? -21.513 -38.016 62.036 1.00 34.62 251 SER A O 1
ATOM 1928 N N . SER A 1 252 ? -21.792 -36.270 63.424 1.00 36.38 252 SER A N 1
ATOM 1929 C CA . SER A 1 252 ? -20.555 -35.466 63.496 1.00 36.38 252 SER A CA 1
ATOM 1930 C C . SER A 1 252 ? -19.299 -35.805 62.650 1.00 36.38 252 SER A C 1
ATOM 1932 O O . SER A 1 252 ? -18.559 -36.705 63.021 1.00 36.38 252 SER A O 1
ATOM 1934 N N . GLY A 1 253 ? -18.972 -34.914 61.689 1.00 35.16 253 GLY A N 1
ATOM 1935 C CA . GLY A 1 253 ? -17.623 -34.430 61.271 1.00 35.16 253 GLY A CA 1
ATOM 1936 C C . GLY A 1 253 ? -16.557 -35.432 60.763 1.00 35.16 253 GLY A C 1
ATOM 1937 O O . GLY A 1 253 ? -16.782 -36.632 60.811 1.00 35.16 253 GLY A O 1
ATOM 1938 N N . PRO A 1 254 ? -15.347 -34.991 60.331 1.00 46.81 254 PRO A N 1
ATOM 1939 C CA . PRO A 1 254 ? -14.859 -33.643 60.004 1.00 46.81 254 PRO A CA 1
ATOM 1940 C C . PRO A 1 254 ? -14.265 -33.514 58.570 1.00 46.81 254 PRO A C 1
ATOM 1942 O O . PRO A 1 254 ? -14.030 -34.489 57.862 1.00 46.81 254 PRO A O 1
ATOM 1945 N N . SER A 1 255 ? -13.957 -32.279 58.160 1.00 45.72 255 SER A N 1
ATOM 1946 C CA . SER A 1 255 ? -13.126 -31.953 56.986 1.00 45.72 255 SER A CA 1
ATOM 1947 C C . SER A 1 255 ? -11.721 -32.574 57.036 1.00 45.72 255 SER A C 1
ATOM 1949 O O . SER A 1 255 ? -11.133 -32.651 58.117 1.00 45.72 255 SER A O 1
ATOM 1951 N N . PRO A 1 256 ? -11.083 -32.782 55.868 1.00 50.44 256 PRO A N 1
ATOM 1952 C CA . PRO A 1 256 ? -9.637 -32.650 55.770 1.00 50.44 256 PRO A CA 1
ATOM 1953 C C . PRO A 1 256 ? -9.186 -31.624 54.722 1.00 50.44 256 PRO A C 1
ATOM 1955 O O . PRO A 1 256 ? -9.753 -31.437 53.648 1.00 50.44 256 PRO A O 1
ATOM 1958 N N . ARG A 1 257 ? -8.109 -30.946 55.112 1.00 40.34 257 ARG A N 1
ATOM 1959 C CA . ARG A 1 257 ? -7.335 -29.938 54.393 1.00 40.34 257 ARG A CA 1
ATOM 1960 C C . ARG A 1 257 ? -6.461 -30.546 53.285 1.00 40.34 257 ARG A C 1
ATOM 1962 O O . ARG A 1 257 ? -5.889 -31.607 53.479 1.00 40.34 257 ARG A O 1
ATOM 1969 N N . ARG A 1 258 ? -6.207 -29.704 52.270 1.00 46.41 258 ARG A N 1
ATOM 1970 C CA . ARG A 1 258 ? -4.950 -29.482 51.510 1.00 46.41 258 ARG A CA 1
ATOM 1971 C C . ARG A 1 258 ? -4.251 -30.681 50.850 1.00 46.41 258 ARG A C 1
ATOM 1973 O O . ARG A 1 258 ? -3.728 -31.545 51.538 1.00 46.41 258 ARG A O 1
ATOM 1980 N N . ARG A 1 259 ? -3.916 -30.503 49.563 1.00 42.91 259 ARG A N 1
ATOM 1981 C CA . ARG A 1 259 ? -2.533 -30.638 49.058 1.00 42.91 259 ARG A CA 1
ATOM 1982 C C . ARG A 1 259 ? -2.330 -29.832 47.764 1.00 42.91 259 ARG A C 1
ATOM 1984 O O . ARG A 1 259 ? -3.063 -29.999 46.802 1.00 42.91 259 ARG A O 1
ATOM 1991 N N . ARG A 1 260 ? -1.329 -28.945 47.791 1.00 50.00 260 ARG A N 1
ATOM 1992 C CA . ARG A 1 260 ? -0.621 -28.409 46.614 1.00 50.00 260 ARG A CA 1
ATOM 1993 C C . ARG A 1 260 ? 0.377 -29.466 46.115 1.00 50.00 260 ARG A C 1
ATOM 1995 O O . ARG A 1 260 ? 0.921 -30.191 46.949 1.00 50.00 260 ARG A O 1
ATOM 2002 N N . PRO A 1 261 ? 0.728 -29.421 44.828 1.00 53.22 261 PRO A N 1
ATOM 2003 C CA . PRO A 1 261 ? 2.126 -29.460 44.373 1.00 53.22 261 PRO A CA 1
ATOM 2004 C C . PRO A 1 261 ? 2.396 -28.191 43.513 1.00 53.22 261 PRO A C 1
ATOM 2006 O O . PRO A 1 261 ? 1.498 -27.742 42.815 1.00 53.22 261 PRO A O 1
ATOM 2009 N N . GLY A 1 262 ? 3.495 -27.421 43.579 1.00 39.69 262 GLY A N 1
ATOM 2010 C CA . GLY A 1 262 ? 4.914 -27.782 43.710 1.00 39.69 262 GLY A CA 1
ATOM 2011 C C . GLY A 1 262 ? 5.335 -28.526 42.439 1.00 39.69 262 GLY A C 1
ATOM 2012 O O . GLY A 1 262 ? 5.027 -29.699 42.357 1.00 39.69 262 GLY A O 1
ATOM 2013 N N . GLY A 1 263 ? 5.855 -27.919 41.370 1.00 39.16 263 GLY A N 1
ATOM 2014 C CA . GLY A 1 263 ? 7.081 -27.121 41.292 1.00 39.16 263 GLY A CA 1
ATOM 2015 C C . GLY A 1 263 ? 8.204 -27.981 40.677 1.00 39.16 263 GLY A C 1
ATOM 2016 O O . GLY A 1 263 ? 8.470 -29.056 41.204 1.00 39.16 263 GLY A O 1
ATOM 2017 N N . GLY A 1 264 ? 8.854 -27.484 39.614 1.00 42.59 264 GLY A N 1
ATOM 2018 C CA . GLY A 1 264 ? 10.023 -28.078 38.928 1.00 42.59 264 GLY A CA 1
ATOM 2019 C C . GLY A 1 264 ? 9.647 -28.801 37.626 1.00 42.59 264 GLY A C 1
ATOM 2020 O O . GLY A 1 264 ? 8.705 -29.584 37.636 1.00 42.59 264 GLY A O 1
ATOM 2021 N N . LEU A 1 265 ? 10.287 -28.582 36.476 1.00 40.78 265 LEU A N 1
ATOM 2022 C CA . LEU A 1 265 ? 11.564 -27.943 36.117 1.00 40.78 265 LEU A CA 1
ATOM 2023 C C . LEU A 1 265 ? 11.369 -26.997 34.926 1.00 40.78 265 LEU A C 1
ATOM 2025 O O . LEU A 1 265 ? 10.452 -27.271 34.121 1.00 40.78 265 LEU A O 1
#

Organism: Burkholderia vietnamiensis (strain G4 / LMG 22486) (NCBI:txid269482)